Protein AF-A0A267FRF8-F1 (afdb_monomer_lite)

Secondary structure (DSSP, 8-state):
------EEEEEESSPPPHHHHHHHHHTBTTBEEEEEETT-HHHHHHHHHS-------SSHHHHHHHHHHHS--TTEEEP-SHHHHHHHHHHHHHSSS--EEEEEEESSSPPPHHHHHHHHHTTTTEEEEEEEGGGHHHHHHHTT-TT--TTS-EEEEEEE-TTSPEEEEEES-TTSGGGHHHHHHHHHHHHHHHGGG-SS---TT-HHHHT-HHHHHHHHHHH------S--TTPPPGGGG-

Structure (mmCIF, N/CA/C/O backbone):
data_AF-A0A267FRF8-F1
#
_entry.id   AF-A0A267FRF8-F1
#
loop_
_atom_site.group_PDB
_atom_site.id
_atom_site.type_symbol
_atom_site.label_atom_id
_atom_site.label_alt_id
_atom_site.label_comp_id
_atom_site.label_asym_id
_atom_site.label_entity_id
_atom_site.label_seq_id
_atom_site.pdbx_PDB_ins_code
_atom_site.Cartn_x
_atom_site.Cartn_y
_atom_site.Cartn_z
_atom_site.occupancy
_atom_site.B_iso_or_equiv
_atom_site.auth_seq_id
_atom_site.auth_comp_id
_atom_site.auth_asym_id
_atom_site.auth_atom_id
_atom_site.pdbx_PDB_model_num
ATOM 1 N N . MET A 1 1 ? -8.663 -10.636 -7.570 1.00 40.41 1 MET A N 1
ATOM 2 C CA . MET A 1 1 ? -8.428 -9.196 -7.797 1.00 40.41 1 MET A CA 1
ATOM 3 C C . MET A 1 1 ? -7.344 -9.118 -8.857 1.00 40.41 1 MET A C 1
ATOM 5 O O . MET A 1 1 ? -6.341 -9.799 -8.685 1.00 40.41 1 MET A O 1
ATOM 9 N N . GLN A 1 2 ? -7.591 -8.475 -10.001 1.00 46.34 2 GLN A N 1
ATOM 10 C CA . GLN A 1 2 ? -6.521 -8.256 -10.981 1.00 46.34 2 GLN A CA 1
ATOM 11 C C . GLN A 1 2 ? -5.495 -7.326 -10.333 1.00 46.34 2 GLN A C 1
ATOM 13 O O . GLN A 1 2 ? -5.884 -6.339 -9.715 1.00 46.34 2 GLN A O 1
ATOM 18 N N . ASP A 1 3 ? -4.215 -7.686 -10.400 1.00 56.66 3 ASP A N 1
ATOM 19 C CA . ASP A 1 3 ? -3.155 -6.831 -9.879 1.00 56.66 3 ASP A CA 1
ATOM 20 C C . ASP A 1 3 ? -2.989 -5.638 -10.829 1.00 56.66 3 ASP A C 1
ATOM 22 O O . ASP A 1 3 ? -2.366 -5.752 -11.885 1.00 56.66 3 ASP A O 1
ATOM 26 N N . GLU A 1 4 ? -3.613 -4.510 -10.485 1.00 65.00 4 GLU A N 1
ATOM 27 C CA . GLU A 1 4 ? -3.530 -3.227 -11.201 1.00 65.00 4 GLU A CA 1
ATOM 28 C C . GLU A 1 4 ? -2.191 -2.512 -10.941 1.00 65.00 4 GLU A C 1
ATOM 30 O O . GLU A 1 4 ? -2.123 -1.290 -10.800 1.00 65.00 4 GLU A O 1
ATOM 35 N N . GLN A 1 5 ? -1.102 -3.270 -10.827 1.00 71.69 5 GLN A N 1
ATOM 36 C CA . GLN A 1 5 ? 0.234 -2.708 -10.733 1.00 71.69 5 GLN A CA 1
ATOM 37 C C . GLN A 1 5 ? 0.691 -2.154 -12.079 1.00 71.69 5 GLN A C 1
ATOM 39 O O . GLN A 1 5 ? 0.486 -2.767 -13.129 1.00 71.69 5 GLN A O 1
ATOM 44 N N . ALA A 1 6 ? 1.371 -1.010 -12.032 1.00 84.38 6 ALA A N 1
ATOM 45 C CA . ALA A 1 6 ? 2.008 -0.442 -13.206 1.00 84.38 6 ALA A CA 1
ATOM 46 C C . ALA A 1 6 ? 3.145 -1.352 -13.696 1.00 84.38 6 ALA A C 1
ATOM 48 O O . ALA A 1 6 ? 3.903 -1.911 -12.896 1.00 84.38 6 ALA A O 1
ATOM 49 N N . TRP A 1 7 ? 3.258 -1.479 -15.018 1.00 87.19 7 TRP A N 1
ATOM 50 C CA . TRP A 1 7 ? 4.295 -2.257 -15.687 1.00 87.19 7 TRP A CA 1
ATOM 51 C C . TRP A 1 7 ? 5.209 -1.347 -16.500 1.00 87.19 7 TRP A C 1
ATOM 53 O O . TRP A 1 7 ? 4.737 -0.453 -17.199 1.00 87.19 7 TRP A O 1
ATOM 63 N N . VAL A 1 8 ? 6.504 -1.641 -16.471 1.00 89.56 8 VAL A N 1
ATOM 64 C CA . VAL A 1 8 ? 7.495 -1.114 -17.409 1.00 89.56 8 VAL A CA 1
ATOM 65 C C . VAL A 1 8 ? 8.083 -2.288 -18.178 1.00 89.56 8 VAL A C 1
ATOM 67 O O . VAL A 1 8 ? 8.583 -3.245 -17.586 1.00 89.56 8 VAL A O 1
ATOM 70 N N . LEU A 1 9 ? 8.011 -2.222 -19.505 1.00 88.06 9 LEU A N 1
ATOM 71 C CA . LEU A 1 9 ? 8.597 -3.215 -20.396 1.00 88.06 9 LEU A CA 1
ATOM 72 C C . LEU A 1 9 ? 9.855 -2.625 -21.039 1.00 88.06 9 LEU A C 1
ATOM 74 O O . LEU A 1 9 ? 9.776 -1.612 -21.728 1.00 88.06 9 LEU A O 1
ATOM 78 N N . TYR A 1 10 ? 11.005 -3.256 -20.816 1.00 87.75 10 TYR A N 1
ATOM 79 C CA . TYR A 1 10 ? 12.268 -2.872 -21.437 1.00 87.75 10 TYR A CA 1
ATOM 80 C C . TYR A 1 10 ? 12.550 -3.763 -22.648 1.00 87.75 10 TYR A C 1
ATOM 82 O O . TYR A 1 10 ? 12.782 -4.964 -22.503 1.00 87.75 10 TYR A O 1
ATOM 90 N N . VAL A 1 11 ? 12.514 -3.175 -23.842 1.00 87.56 11 VAL A N 1
ATOM 91 C CA . VAL A 1 11 ? 12.829 -3.874 -25.091 1.00 87.56 11 VAL A CA 1
ATOM 92 C C . VAL A 1 11 ? 14.321 -3.705 -25.386 1.00 87.56 11 VAL A C 1
ATOM 94 O O . VAL A 1 11 ? 14.797 -2.574 -25.456 1.00 87.56 11 VAL A O 1
ATOM 97 N N . HIS A 1 12 ? 15.057 -4.808 -25.537 1.00 86.56 12 HIS A N 1
ATOM 98 C CA . HIS A 1 12 ? 16.518 -4.809 -25.662 1.00 86.56 12 HIS A CA 1
ATOM 99 C C . HIS A 1 12 ? 17.017 -5.614 -26.861 1.00 86.56 12 HIS A C 1
ATOM 101 O O . HIS A 1 12 ? 16.375 -6.560 -27.306 1.00 86.56 12 HIS A O 1
ATOM 107 N N . ASP A 1 13 ? 18.216 -5.292 -27.335 1.00 85.06 13 ASP A N 1
ATOM 108 C CA . ASP A 1 13 ? 18.907 -5.974 -28.438 1.00 85.06 13 ASP A CA 1
ATOM 109 C C . ASP A 1 13 ? 19.918 -7.043 -27.986 1.00 85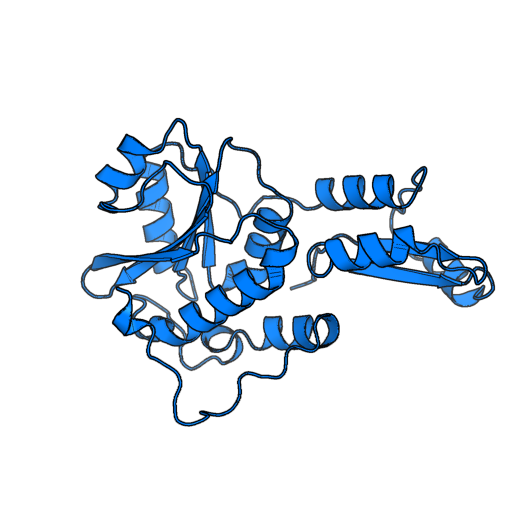.06 13 ASP A C 1
ATOM 111 O O . ASP A 1 13 ? 20.674 -7.584 -28.791 1.00 85.06 13 ASP A O 1
ATOM 115 N N . GLY A 1 14 ? 19.919 -7.354 -26.688 1.00 78.88 14 GLY A N 1
ATOM 116 C CA . GLY A 1 14 ? 20.799 -8.343 -26.059 1.00 78.88 14 GLY A CA 1
ATOM 117 C C . GLY A 1 14 ? 21.784 -7.719 -25.072 1.00 78.88 14 GLY A C 1
ATOM 118 O O . GLY A 1 14 ? 22.418 -8.439 -24.301 1.00 78.88 14 GLY A O 1
ATOM 119 N N . PHE A 1 15 ? 21.876 -6.386 -25.036 1.00 80.19 15 PHE A N 1
ATOM 120 C CA . PHE A 1 15 ? 22.589 -5.658 -23.994 1.00 80.19 15 PHE A CA 1
ATOM 121 C C . PHE A 1 15 ? 21.619 -5.124 -22.933 1.00 80.19 15 PHE A C 1
ATOM 123 O O . PHE A 1 15 ? 20.624 -4.475 -23.250 1.00 80.19 15 PHE A O 1
ATOM 130 N N . LEU A 1 16 ? 21.916 -5.385 -21.656 1.00 79.25 16 LEU A N 1
ATOM 131 C CA . LEU A 1 16 ? 21.178 -4.803 -20.537 1.00 79.25 16 LEU A CA 1
ATOM 132 C C . LEU A 1 16 ? 21.979 -3.649 -19.944 1.00 79.25 16 LEU A C 1
ATOM 134 O O . LEU A 1 16 ? 23.053 -3.861 -19.377 1.00 79.25 16 LEU A O 1
ATOM 138 N N . ASP A 1 17 ? 21.420 -2.445 -20.026 1.00 82.69 17 ASP A N 1
ATOM 139 C CA . ASP A 1 17 ? 22.000 -1.263 -19.400 1.00 82.69 17 ASP A CA 1
ATOM 140 C C . ASP A 1 17 ? 22.113 -1.456 -17.866 1.00 82.69 17 ASP A C 1
ATOM 142 O O . ASP A 1 17 ? 21.115 -1.759 -17.194 1.00 82.69 17 ASP A O 1
ATOM 146 N N . PRO A 1 18 ? 23.309 -1.287 -17.267 1.00 84.69 18 PRO A N 1
ATOM 147 C CA . PRO A 1 18 ? 23.486 -1.344 -15.819 1.00 84.69 18 PRO A CA 1
ATOM 148 C C . PRO A 1 18 ? 22.568 -0.395 -15.033 1.00 84.69 18 PRO A C 1
ATOM 150 O O . PRO A 1 18 ? 22.157 -0.736 -13.919 1.00 84.69 18 PRO A O 1
ATOM 153 N N . GLU A 1 19 ? 22.215 0.771 -15.585 1.00 84.94 19 GLU A N 1
ATOM 154 C CA . GLU A 1 19 ? 21.282 1.701 -14.946 1.00 84.94 19 GLU A CA 1
ATOM 155 C C . GLU A 1 19 ? 19.871 1.108 -14.868 1.00 84.94 19 GLU A C 1
ATOM 157 O O . GLU A 1 19 ? 19.231 1.221 -13.821 1.00 84.94 19 GLU A O 1
ATOM 162 N N . VAL A 1 20 ? 19.418 0.403 -15.911 1.00 85.88 20 VAL A N 1
ATOM 163 C CA . VAL A 1 20 ? 18.125 -0.307 -15.918 1.00 85.88 20 VAL A CA 1
ATOM 164 C C . VAL A 1 20 ? 18.095 -1.344 -14.804 1.00 85.88 20 VAL A C 1
ATOM 166 O O . VAL A 1 20 ? 17.148 -1.381 -14.020 1.00 85.88 20 VAL A O 1
ATOM 169 N N . LYS A 1 21 ? 19.163 -2.137 -14.661 1.00 84.00 21 LYS A N 1
ATOM 170 C CA . LYS A 1 21 ? 19.263 -3.138 -13.590 1.00 84.00 21 LYS A CA 1
ATOM 171 C C . LYS A 1 21 ? 19.234 -2.500 -12.196 1.00 84.00 21 LYS A C 1
ATOM 173 O O . LYS A 1 21 ? 18.546 -3.008 -11.312 1.00 84.00 21 LYS A O 1
ATOM 178 N N . ARG A 1 22 ? 19.962 -1.395 -11.990 1.00 86.12 22 ARG A N 1
ATOM 179 C CA . ARG A 1 22 ? 19.985 -0.665 -10.710 1.00 86.12 22 ARG A CA 1
ATOM 180 C C . ARG A 1 22 ? 18.604 -0.103 -10.369 1.00 86.12 22 ARG A C 1
ATOM 182 O O . ARG A 1 22 ? 18.102 -0.347 -9.275 1.00 86.12 22 ARG A O 1
ATOM 189 N N . LEU A 1 23 ? 17.983 0.610 -11.308 1.00 86.56 23 LEU A N 1
ATOM 190 C CA . LEU A 1 23 ? 16.672 1.230 -11.120 1.00 86.56 23 LEU A CA 1
ATOM 191 C C . LEU A 1 23 ? 15.565 0.185 -10.927 1.00 86.56 23 LEU A C 1
ATOM 193 O O . LEU A 1 23 ? 14.723 0.356 -10.051 1.00 86.56 23 LEU A O 1
ATOM 197 N N . ALA A 1 24 ? 15.594 -0.927 -11.666 1.00 84.94 24 ALA A N 1
ATOM 198 C CA . ALA A 1 24 ? 14.667 -2.038 -11.450 1.00 84.94 24 ALA A CA 1
ATOM 199 C C . ALA A 1 24 ? 14.797 -2.627 -10.033 1.00 84.94 24 ALA A C 1
ATOM 201 O O . ALA A 1 24 ? 13.795 -2.996 -9.424 1.00 84.94 24 ALA A O 1
ATOM 202 N N . GLY A 1 25 ? 16.016 -2.670 -9.482 1.00 81.94 25 GLY A N 1
ATOM 203 C CA . GLY A 1 25 ? 16.255 -3.045 -8.088 1.00 81.94 25 GLY A CA 1
ATOM 204 C C . GLY A 1 25 ? 15.655 -2.054 -7.086 1.00 81.94 25 GLY A C 1
ATOM 205 O O . GLY A 1 25 ? 14.998 -2.471 -6.138 1.00 81.94 25 GLY A O 1
ATOM 206 N N . GLU A 1 26 ? 15.830 -0.751 -7.311 1.00 83.06 26 GLU A N 1
ATOM 207 C CA . GLU A 1 26 ? 15.306 0.315 -6.437 1.00 83.06 26 GLU A CA 1
ATOM 208 C C . GLU A 1 26 ? 13.776 0.409 -6.426 1.00 83.06 26 GLU A C 1
ATOM 210 O O . GLU A 1 26 ? 13.195 0.871 -5.448 1.00 83.06 26 GLU A O 1
ATOM 215 N N . TRP A 1 27 ? 13.130 -0.013 -7.510 1.00 85.94 27 TRP A N 1
ATOM 216 C CA . TRP A 1 27 ? 11.681 0.074 -7.711 1.00 85.94 27 TRP A CA 1
ATOM 217 C C . TRP A 1 27 ? 10.971 -1.277 -7.565 1.00 85.94 27 TRP A C 1
ATOM 219 O O . TRP A 1 27 ? 9.776 -1.398 -7.857 1.00 85.94 27 TRP A O 1
ATOM 229 N N . ARG A 1 28 ? 11.700 -2.302 -7.116 1.00 80.19 28 ARG A N 1
ATOM 230 C CA . ARG A 1 28 ? 11.193 -3.664 -6.939 1.00 80.19 28 ARG A CA 1
ATOM 231 C C . ARG A 1 28 ? 9.983 -3.671 -5.997 1.00 80.19 28 ARG A C 1
ATOM 233 O O . ARG A 1 28 ? 10.005 -3.046 -4.943 1.00 80.19 28 ARG A O 1
ATOM 240 N N . GLY A 1 29 ? 8.912 -4.353 -6.405 1.00 80.38 29 GLY A N 1
ATOM 241 C CA . GLY A 1 29 ? 7.616 -4.416 -5.702 1.00 80.38 29 GLY A CA 1
ATOM 242 C C . GLY A 1 29 ? 6.730 -3.181 -5.841 1.00 80.38 29 GLY A C 1
ATOM 243 O O . GLY A 1 29 ? 5.521 -3.289 -5.647 1.00 80.38 29 GLY A O 1
ATOM 244 N N . LEU A 1 30 ? 7.287 -2.032 -6.237 1.00 86.56 30 LEU A N 1
ATOM 245 C CA . LEU A 1 30 ? 6.523 -0.814 -6.512 1.00 86.56 30 LEU A CA 1
ATOM 246 C C . LEU A 1 30 ? 6.016 -0.784 -7.958 1.00 86.56 30 LEU A C 1
ATOM 248 O O . LEU A 1 30 ? 4.859 -0.448 -8.205 1.00 86.56 30 LEU A O 1
ATOM 252 N N . VAL A 1 31 ? 6.875 -1.174 -8.900 1.00 88.00 31 VAL A N 1
ATOM 253 C CA . VAL A 1 31 ? 6.572 -1.300 -10.332 1.00 88.00 31 VAL A CA 1
ATOM 254 C C . VAL A 1 31 ? 6.957 -2.701 -10.792 1.00 88.00 31 VAL A C 1
ATOM 256 O O . VAL A 1 31 ? 7.953 -3.269 -10.339 1.00 88.00 31 VAL A O 1
ATOM 259 N N . ARG A 1 32 ? 6.155 -3.278 -11.688 1.00 86.25 32 ARG A N 1
ATOM 260 C CA . ARG A 1 32 ? 6.467 -4.558 -12.323 1.00 86.25 32 ARG A CA 1
ATOM 261 C C . ARG A 1 32 ? 7.330 -4.332 -13.555 1.00 86.25 32 ARG A C 1
ATOM 263 O O . ARG A 1 32 ? 7.077 -3.425 -14.343 1.00 86.25 32 ARG A O 1
ATOM 270 N N . PHE A 1 33 ? 8.325 -5.190 -13.736 1.00 86.69 33 PHE A N 1
ATOM 271 C CA . PHE A 1 33 ? 9.253 -5.106 -14.855 1.00 86.69 33 PHE A CA 1
ATOM 272 C C . PHE A 1 33 ? 9.105 -6.317 -15.762 1.00 86.69 33 PHE A C 1
ATOM 274 O O . PHE A 1 33 ? 9.059 -7.454 -15.296 1.00 86.69 33 PHE A O 1
ATOM 281 N N . GLY A 1 34 ? 9.052 -6.061 -17.061 1.00 86.25 34 GLY A N 1
ATOM 282 C CA . GLY A 1 34 ? 9.254 -7.063 -18.094 1.00 86.25 34 GLY A CA 1
ATOM 283 C C . GLY A 1 34 ? 10.479 -6.703 -18.922 1.00 86.25 34 GLY A C 1
ATOM 284 O O . GLY A 1 34 ? 10.810 -5.527 -19.076 1.00 86.25 34 GLY A O 1
ATOM 285 N N . MET A 1 35 ? 11.118 -7.711 -19.498 1.00 86.88 35 MET A N 1
ATOM 286 C CA . MET A 1 35 ? 12.134 -7.527 -20.526 1.00 86.88 35 MET A CA 1
ATOM 287 C C . MET A 1 35 ? 11.721 -8.297 -21.769 1.00 86.88 35 MET A C 1
ATOM 289 O O . MET A 1 35 ? 11.134 -9.375 -21.657 1.00 86.88 35 MET A O 1
ATOM 293 N N . LEU A 1 36 ? 12.007 -7.731 -22.934 1.00 87.56 36 LEU A N 1
ATOM 294 C CA . LEU A 1 36 ? 11.711 -8.358 -24.208 1.00 87.56 36 LEU A CA 1
ATOM 295 C C . LEU A 1 36 ? 12.884 -8.193 -25.167 1.00 87.56 36 LEU A C 1
ATOM 297 O O . LEU A 1 36 ? 13.322 -7.078 -25.435 1.00 87.56 36 LEU A O 1
ATOM 301 N N . ASP A 1 37 ? 13.357 -9.310 -25.705 1.00 86.00 37 ASP A N 1
ATOM 302 C CA . ASP A 1 37 ? 14.389 -9.311 -26.732 1.00 86.00 37 ASP A CA 1
ATOM 303 C C . ASP A 1 37 ? 13.782 -8.921 -28.088 1.00 86.00 37 ASP A C 1
ATOM 305 O O . ASP A 1 37 ? 12.753 -9.465 -28.498 1.00 86.00 37 ASP A O 1
ATOM 309 N N . VAL A 1 38 ? 14.419 -8.002 -28.817 1.00 86.19 38 VAL A N 1
ATOM 310 C CA . VAL A 1 38 ? 14.003 -7.621 -30.180 1.00 86.19 38 VAL A CA 1
ATOM 311 C C . VAL A 1 38 ? 14.048 -8.790 -31.172 1.00 86.19 38 VAL A C 1
ATOM 313 O O . VAL A 1 38 ? 13.368 -8.768 -32.201 1.00 86.19 38 VAL A O 1
ATOM 316 N N . GLY A 1 39 ? 14.851 -9.813 -30.884 1.00 86.50 39 GLY A N 1
ATOM 317 C CA . GLY A 1 39 ? 14.917 -11.070 -31.613 1.00 86.50 39 GLY A CA 1
ATOM 318 C C . GLY A 1 39 ? 13.683 -11.954 -31.414 1.00 86.50 39 GLY A C 1
ATOM 319 O O . GLY A 1 39 ? 13.379 -12.763 -32.296 1.00 86.50 39 GLY A O 1
ATOM 320 N N . ASP A 1 40 ? 12.926 -11.772 -30.327 1.00 87.12 40 ASP A N 1
ATOM 321 C CA . ASP A 1 40 ? 11.678 -12.492 -30.064 1.00 87.12 40 ASP A CA 1
ATOM 322 C C . ASP A 1 40 ? 10.500 -11.839 -30.804 1.00 87.12 40 ASP A C 1
ATOM 324 O O . ASP A 1 40 ? 9.661 -11.102 -30.271 1.00 87.12 40 ASP A O 1
ATOM 328 N N . LYS A 1 41 ? 10.444 -12.132 -32.105 1.00 84.62 41 LYS A N 1
ATOM 329 C CA . LYS A 1 41 ? 9.402 -11.632 -33.009 1.00 84.62 41 LYS A CA 1
ATOM 330 C C . LYS A 1 41 ? 8.000 -12.090 -32.611 1.00 84.62 41 LYS A C 1
ATOM 332 O O . LYS A 1 41 ? 7.033 -11.395 -32.927 1.00 84.62 41 LYS A O 1
ATOM 337 N N . GLU A 1 42 ? 7.870 -13.243 -31.955 1.00 84.94 42 GLU A N 1
ATOM 338 C CA . GLU A 1 42 ? 6.573 -13.756 -31.521 1.00 84.94 42 GLU A CA 1
ATOM 339 C C . GLU A 1 42 ? 6.025 -12.894 -30.384 1.00 84.94 42 GLU A C 1
ATOM 341 O O . GLU A 1 42 ? 4.932 -12.333 -30.522 1.00 84.94 42 GLU A O 1
ATOM 346 N N . ALA A 1 43 ? 6.804 -12.689 -29.323 1.00 81.12 43 ALA A N 1
ATOM 347 C CA . ALA A 1 43 ? 6.393 -11.870 -28.189 1.00 81.12 43 ALA A CA 1
ATOM 348 C C . ALA A 1 43 ? 6.182 -10.392 -28.573 1.00 81.12 43 ALA A C 1
ATOM 350 O O . ALA A 1 43 ? 5.176 -9.799 -28.172 1.00 81.12 43 ALA A O 1
ATOM 351 N N . LEU A 1 44 ? 7.022 -9.818 -29.446 1.00 79.81 44 LEU A N 1
ATOM 352 C CA . LEU A 1 44 ? 6.794 -8.476 -30.011 1.00 79.81 44 LEU A CA 1
ATOM 353 C C . LEU A 1 44 ? 5.463 -8.380 -30.774 1.00 79.81 44 LEU A C 1
ATOM 355 O O . LEU A 1 44 ? 4.720 -7.402 -30.644 1.00 79.81 44 LEU A O 1
ATOM 359 N N . SER A 1 45 ? 5.118 -9.410 -31.551 1.00 79.56 45 SER A N 1
ATOM 360 C CA . SER A 1 45 ? 3.843 -9.445 -32.274 1.00 79.56 45 SER A CA 1
ATOM 361 C C . SER A 1 45 ? 2.634 -9.555 -31.336 1.00 79.56 45 SER A C 1
ATOM 363 O O . SER A 1 45 ? 1.549 -9.079 -31.667 1.00 79.56 45 SER A O 1
ATOM 365 N N . MET A 1 46 ? 2.797 -10.136 -30.143 1.00 78.31 46 MET A N 1
ATOM 366 C CA . MET A 1 46 ? 1.724 -10.204 -29.149 1.00 78.31 46 MET A CA 1
ATOM 367 C C . MET A 1 46 ? 1.428 -8.846 -28.505 1.00 78.31 46 MET A C 1
ATOM 369 O O . MET A 1 46 ? 0.259 -8.573 -28.218 1.00 78.31 46 MET A O 1
ATOM 373 N N . LEU A 1 47 ? 2.441 -7.990 -28.320 1.00 72.81 47 LEU A N 1
ATOM 374 C CA . LEU A 1 47 ? 2.254 -6.630 -27.793 1.00 72.81 47 LEU A CA 1
ATOM 375 C C . LEU A 1 47 ? 1.372 -5.791 -28.717 1.00 72.81 47 LEU A C 1
ATOM 377 O O . LEU A 1 47 ? 0.455 -5.125 -28.263 1.00 72.81 47 LEU A O 1
ATOM 381 N N . THR A 1 48 ? 1.590 -5.883 -30.028 1.00 67.56 48 THR A N 1
ATOM 382 C CA . THR A 1 48 ? 0.813 -5.116 -31.018 1.00 67.56 48 THR A CA 1
ATOM 383 C C . THR A 1 48 ? -0.616 -5.636 -31.215 1.00 67.56 48 THR A C 1
ATOM 385 O O . THR A 1 48 ? -1.491 -4.889 -31.650 1.00 67.56 48 THR A O 1
ATOM 388 N N . ARG A 1 49 ? -0.879 -6.913 -30.895 1.00 60.56 49 ARG A N 1
ATOM 389 C CA . ARG A 1 49 ? -2.199 -7.555 -31.054 1.00 60.56 49 ARG A CA 1
ATOM 390 C C . ARG A 1 49 ? -3.137 -7.336 -29.874 1.00 60.56 49 ARG A C 1
ATOM 392 O O . ARG A 1 49 ? -4.350 -7.261 -30.068 1.00 60.56 49 ARG A O 1
ATOM 399 N N . LYS A 1 50 ? -2.611 -7.269 -28.650 1.00 56.78 50 LYS A N 1
ATOM 400 C CA . LYS A 1 50 ? -3.411 -6.877 -27.488 1.00 56.78 50 LYS A CA 1
ATOM 401 C C . LYS A 1 50 ? -3.588 -5.363 -27.581 1.00 56.78 50 LYS A C 1
ATOM 403 O O . LYS A 1 50 ? -2.598 -4.654 -27.623 1.00 56.78 50 LYS A O 1
ATOM 408 N N . GLN A 1 51 ? -4.820 -4.854 -27.599 1.00 51.59 51 GLN A N 1
ATOM 409 C CA . GLN A 1 51 ? -5.140 -3.410 -27.577 1.00 51.59 51 GLN A CA 1
ATOM 410 C C . GLN A 1 51 ? -4.709 -2.706 -26.264 1.00 51.59 51 GLN A C 1
ATOM 412 O O . GLN A 1 51 ? -5.400 -1.824 -25.755 1.00 51.59 51 GLN A O 1
ATOM 417 N N . GLN A 1 52 ? -3.597 -3.117 -25.659 1.00 60.12 52 GLN A N 1
ATOM 418 C CA . GLN A 1 52 ? -2.976 -2.423 -24.551 1.00 60.12 52 GLN A CA 1
ATOM 419 C C . GLN A 1 52 ? -2.354 -1.141 -25.104 1.00 60.12 52 GLN A C 1
ATOM 421 O O . GLN A 1 52 ? -1.589 -1.165 -26.065 1.00 60.12 52 GLN A O 1
ATOM 426 N N . LYS A 1 53 ? -2.731 -0.002 -24.522 1.00 65.25 53 LYS A N 1
ATOM 427 C CA . LYS A 1 53 ? -2.097 1.279 -24.830 1.00 65.25 53 LYS A CA 1
ATOM 428 C C . LYS A 1 53 ? -0.698 1.257 -24.224 1.00 65.25 53 LYS A C 1
ATOM 430 O O . LYS A 1 53 ? -0.550 1.489 -23.028 1.00 65.25 53 LYS A O 1
ATOM 435 N N . PHE A 1 54 ? 0.301 0.939 -25.037 1.00 75.31 54 PHE A N 1
ATOM 436 C CA . PHE A 1 54 ? 1.693 1.167 -24.675 1.00 75.31 54 PHE A CA 1
ATOM 437 C C . PHE A 1 54 ? 1.985 2.659 -24.811 1.00 75.31 54 PHE A C 1
ATOM 439 O O . PHE A 1 54 ? 1.558 3.299 -25.773 1.00 75.31 54 PHE A O 1
ATOM 446 N N . LEU A 1 55 ? 2.656 3.210 -23.806 1.00 81.75 55 LEU A N 1
ATOM 447 C CA . LEU A 1 55 ? 3.214 4.548 -23.866 1.00 81.75 55 LEU A CA 1
ATOM 448 C C . LEU A 1 55 ? 4.703 4.391 -24.151 1.00 81.75 55 LEU A C 1
ATOM 450 O O . LEU A 1 55 ? 5.437 3.900 -23.295 1.00 81.75 55 LEU A O 1
ATOM 454 N N . ASP A 1 56 ? 5.124 4.798 -25.343 1.00 83.31 56 ASP A N 1
ATOM 455 C CA . ASP A 1 56 ? 6.544 4.918 -25.650 1.00 83.31 56 ASP A CA 1
ATOM 456 C C . ASP A 1 56 ? 7.113 6.122 -24.892 1.00 83.31 56 ASP A C 1
ATOM 458 O O . ASP A 1 56 ? 6.493 7.186 -24.827 1.00 83.31 56 ASP A O 1
ATOM 462 N N . THR A 1 57 ? 8.284 5.943 -24.288 1.00 85.88 57 THR A N 1
ATOM 463 C CA . THR A 1 57 ? 8.931 6.958 -23.446 1.00 85.88 57 THR A CA 1
ATOM 464 C C . THR A 1 57 ? 10.386 7.141 -23.846 1.00 85.88 57 THR A C 1
ATOM 466 O O . THR A 1 57 ? 11.036 6.168 -24.224 1.00 85.88 57 THR A O 1
ATOM 469 N N . ASP A 1 58 ? 10.931 8.340 -23.635 1.00 85.50 58 ASP A N 1
ATOM 470 C CA . ASP A 1 58 ? 12.305 8.721 -24.009 1.00 85.50 58 ASP A CA 1
ATOM 471 C C . ASP A 1 58 ? 13.416 8.067 -23.152 1.00 85.50 58 ASP A C 1
ATOM 473 O O . ASP A 1 58 ? 14.571 8.493 -23.171 1.00 85.50 58 ASP A O 1
ATOM 477 N N . GLY A 1 59 ? 13.090 7.036 -22.369 1.00 86.25 59 GLY A N 1
ATOM 478 C CA . GLY A 1 59 ? 14.051 6.265 -21.584 1.00 86.25 59 GLY A CA 1
ATOM 479 C C . GLY A 1 59 ? 13.434 5.578 -20.367 1.00 86.25 59 GLY A C 1
ATOM 480 O O . GLY A 1 59 ? 12.298 5.843 -19.975 1.00 86.25 59 GLY A O 1
ATOM 481 N N . PHE A 1 60 ? 14.215 4.709 -19.720 1.00 87.69 60 PHE A N 1
ATOM 482 C CA . PHE A 1 60 ? 13.731 3.875 -18.613 1.00 87.69 60 PHE A CA 1
ATOM 483 C C . PHE A 1 60 ? 13.254 4.689 -17.402 1.00 87.69 60 PHE A C 1
ATOM 485 O O . PHE A 1 60 ? 12.251 4.353 -16.781 1.00 87.69 60 PHE A O 1
ATOM 492 N N . ARG A 1 61 ? 13.926 5.802 -17.083 1.00 89.69 61 ARG A N 1
ATOM 493 C CA . ARG A 1 61 ? 13.511 6.692 -15.988 1.00 89.69 61 ARG A CA 1
ATOM 494 C C . ARG A 1 61 ? 12.165 7.365 -16.262 1.00 89.69 61 ARG A C 1
ATOM 496 O O . ARG A 1 61 ? 11.318 7.386 -15.377 1.00 89.69 61 ARG A O 1
ATOM 503 N N . ALA A 1 62 ? 11.949 7.846 -17.485 1.00 90.69 62 ALA A N 1
ATOM 504 C CA . ALA A 1 62 ? 10.666 8.419 -17.882 1.00 90.69 62 ALA A CA 1
ATOM 505 C C . ALA A 1 62 ? 9.550 7.361 -17.817 1.00 90.69 62 ALA A C 1
ATOM 507 O O . ALA A 1 62 ? 8.470 7.637 -17.295 1.00 90.69 62 ALA A O 1
ATOM 508 N N . ALA A 1 63 ? 9.829 6.125 -18.250 1.00 91.00 63 ALA A N 1
ATOM 509 C CA . ALA A 1 63 ? 8.901 5.003 -18.098 1.00 91.00 63 ALA A CA 1
ATOM 510 C C . ALA A 1 63 ? 8.511 4.760 -16.631 1.00 91.00 63 ALA A C 1
ATOM 512 O O . ALA A 1 63 ? 7.330 4.584 -16.335 1.00 91.00 63 ALA A O 1
ATOM 513 N N . LEU A 1 64 ? 9.477 4.796 -15.706 1.00 90.44 64 LEU A N 1
ATOM 514 C CA . LEU A 1 64 ? 9.229 4.655 -14.266 1.00 90.44 64 LEU A CA 1
ATOM 515 C C . LEU A 1 64 ? 8.356 5.782 -13.707 1.00 90.44 64 LEU A C 1
ATOM 517 O O . LEU A 1 64 ? 7.432 5.513 -12.944 1.00 90.44 64 LEU A O 1
ATOM 521 N N . GLU A 1 65 ? 8.620 7.032 -14.084 1.00 90.44 65 GLU A N 1
ATOM 522 C CA . GLU A 1 65 ? 7.839 8.189 -13.632 1.00 90.44 65 GLU A CA 1
ATOM 523 C C . GLU A 1 65 ? 6.392 8.127 -14.141 1.00 90.44 65 GLU A C 1
ATOM 525 O O . GLU A 1 65 ? 5.452 8.321 -13.366 1.00 90.44 65 GLU A O 1
ATOM 530 N N . HIS A 1 66 ? 6.195 7.767 -15.413 1.00 90.75 66 HIS A N 1
ATOM 531 C CA . HIS A 1 66 ? 4.864 7.541 -15.977 1.00 90.75 66 HIS A CA 1
ATOM 532 C C . HIS A 1 66 ? 4.145 6.368 -15.306 1.00 90.75 66 HIS A C 1
ATOM 534 O O . HIS A 1 66 ? 2.967 6.488 -14.961 1.00 90.75 66 HIS A O 1
ATOM 540 N N . ALA A 1 67 ? 4.848 5.259 -15.066 1.00 89.69 67 ALA A N 1
ATOM 541 C CA . ALA A 1 67 ? 4.312 4.119 -14.335 1.00 89.69 67 ALA A CA 1
ATOM 542 C C . ALA A 1 67 ? 3.872 4.534 -12.922 1.00 89.69 67 ALA A C 1
ATOM 544 O O . ALA A 1 67 ? 2.735 4.265 -12.536 1.00 89.69 67 ALA A O 1
ATOM 545 N N . ALA A 1 68 ? 4.711 5.266 -12.184 1.00 89.00 68 ALA A N 1
ATOM 546 C CA . ALA A 1 68 ? 4.396 5.772 -10.849 1.00 89.00 68 ALA A CA 1
ATOM 547 C C . ALA A 1 68 ? 3.148 6.665 -10.835 1.00 89.00 68 ALA A C 1
ATOM 549 O O . ALA A 1 68 ? 2.288 6.536 -9.960 1.00 89.00 68 ALA A O 1
ATOM 550 N N . ALA A 1 69 ? 3.052 7.572 -11.810 1.00 89.12 69 ALA A N 1
ATOM 551 C CA . ALA A 1 69 ? 1.933 8.494 -11.953 1.00 89.12 69 ALA A CA 1
ATOM 552 C C . ALA A 1 69 ? 0.629 7.773 -12.324 1.00 89.12 69 ALA A C 1
ATOM 554 O O . ALA A 1 69 ? -0.444 8.220 -11.925 1.00 89.12 69 ALA A O 1
ATOM 555 N N . SER A 1 70 ? 0.722 6.653 -13.047 1.00 88.75 70 SER A N 1
ATOM 556 C CA . SER A 1 70 ? -0.436 5.858 -13.469 1.00 88.75 70 SER A CA 1
ATOM 557 C C . SER A 1 70 ? -1.095 5.069 -12.338 1.00 88.75 70 SER A C 1
ATOM 559 O O . SER A 1 70 ? -2.256 4.689 -12.475 1.00 88.75 70 SER A O 1
ATOM 561 N N . VAL A 1 71 ? -0.387 4.831 -11.225 1.00 89.19 71 VAL A N 1
ATOM 562 C CA . VAL A 1 71 ? -0.960 4.129 -10.070 1.00 89.19 71 VAL A CA 1
ATOM 563 C C . VAL A 1 71 ? -1.970 5.057 -9.383 1.00 89.19 71 VAL A C 1
ATOM 565 O O . VAL A 1 71 ? -1.573 6.132 -8.908 1.00 89.19 71 VAL A O 1
ATOM 568 N N . PRO A 1 72 ? -3.257 4.673 -9.291 1.00 89.44 72 PRO A N 1
ATOM 569 C CA . PRO A 1 72 ? -4.252 5.522 -8.654 1.00 89.44 72 PRO A CA 1
ATOM 570 C C . PRO A 1 72 ? -4.194 5.413 -7.124 1.00 89.44 72 PRO A C 1
ATOM 572 O O . PRO A 1 72 ? -3.698 4.430 -6.567 1.00 89.44 72 PRO A O 1
ATOM 575 N N . ASP A 1 73 ? -4.720 6.408 -6.424 1.00 90.00 73 ASP A N 1
ATOM 576 C CA . ASP A 1 73 ? -4.639 6.578 -4.967 1.00 90.00 73 ASP A CA 1
ATOM 577 C C . ASP A 1 73 ? -5.978 6.400 -4.234 1.00 90.00 73 ASP A C 1
ATOM 579 O O . ASP A 1 73 ? -6.049 6.660 -3.039 1.00 90.00 73 ASP A O 1
ATOM 583 N N . ASP A 1 74 ? -6.998 5.851 -4.902 1.00 90.31 74 ASP A N 1
ATOM 584 C CA . ASP A 1 74 ? -8.386 5.694 -4.416 1.00 90.31 74 ASP A CA 1
ATOM 585 C C . ASP A 1 74 ? -8.569 5.039 -3.027 1.00 90.31 74 ASP A C 1
ATOM 587 O O . ASP A 1 74 ? -9.636 5.147 -2.426 1.00 90.31 74 ASP A O 1
ATOM 591 N N . PHE A 1 75 ? -7.557 4.333 -2.513 1.00 90.69 75 PHE A N 1
ATOM 592 C CA . PHE A 1 75 ? -7.585 3.664 -1.204 1.00 90.69 75 PHE A CA 1
ATOM 593 C C . PHE A 1 75 ? -6.842 4.429 -0.098 1.00 90.69 75 PHE A C 1
ATOM 595 O O . PHE A 1 75 ? -6.634 3.889 0.992 1.00 90.69 75 PHE A O 1
ATOM 602 N N . LEU A 1 76 ? -6.411 5.662 -0.370 1.00 91.94 76 LEU A N 1
ATOM 603 C CA . LEU A 1 76 ? -5.774 6.553 0.594 1.00 91.94 76 LEU A CA 1
ATOM 604 C C . LEU A 1 76 ? -6.734 7.665 0.997 1.00 91.94 76 LEU A C 1
ATOM 606 O O . LEU A 1 76 ? -7.245 8.405 0.163 1.00 91.94 76 LEU A O 1
ATOM 610 N N . THR A 1 77 ? -6.939 7.814 2.302 1.00 91.81 77 THR A N 1
ATOM 611 C CA . THR A 1 77 ? -7.692 8.943 2.858 1.00 91.81 77 THR A CA 1
ATOM 612 C C . THR A 1 77 ? -6.729 10.010 3.358 1.00 91.81 77 THR A C 1
ATOM 614 O O . THR A 1 77 ? -5.864 9.718 4.180 1.00 91.81 77 THR A O 1
ATOM 617 N N . VAL A 1 78 ? -6.872 11.256 2.911 1.00 90.25 78 VAL A N 1
ATOM 618 C CA . VAL A 1 78 ? -6.160 12.385 3.528 1.00 90.25 78 VAL A CA 1
ATOM 619 C C . VAL A 1 78 ? -6.970 12.855 4.730 1.00 90.25 78 VAL A C 1
ATOM 621 O O . VAL A 1 78 ? -8.136 13.224 4.589 1.00 90.25 78 VAL A O 1
ATOM 624 N N . LEU A 1 79 ? -6.372 12.805 5.918 1.00 87.19 79 LEU A N 1
ATOM 625 C CA . LEU A 1 79 ? -7.019 13.239 7.151 1.00 87.19 79 LEU A CA 1
ATOM 626 C C . LEU A 1 79 ? -6.830 14.739 7.326 1.00 87.19 79 LEU A C 1
ATOM 628 O O . LEU A 1 79 ? -5.709 15.200 7.520 1.00 87.19 79 LEU A O 1
ATOM 632 N N . ASN A 1 80 ? -7.940 15.472 7.304 1.00 80.06 80 ASN A N 1
ATOM 633 C CA . ASN A 1 80 ? -7.954 16.924 7.485 1.00 80.06 80 ASN A CA 1
ATOM 634 C C . ASN A 1 80 ? -8.630 17.329 8.802 1.00 80.06 80 ASN A C 1
ATOM 636 O O . ASN A 1 80 ? -8.607 18.493 9.194 1.00 80.06 80 ASN A O 1
ATOM 640 N N . SER A 1 81 ? -9.290 16.385 9.477 1.00 76.12 81 SER A N 1
ATOM 641 C CA . SER A 1 81 ? -10.061 16.657 10.682 1.00 76.12 81 SER A CA 1
ATOM 642 C C . SER A 1 81 ? -10.161 15.451 11.616 1.00 76.12 81 SER A C 1
ATOM 644 O O . SER A 1 81 ? -9.973 14.298 11.229 1.00 76.12 81 SER A O 1
ATOM 646 N N . GLU A 1 82 ? -10.553 15.714 12.864 1.00 77.31 82 GLU A N 1
ATOM 647 C CA . GLU A 1 82 ? -10.904 14.684 13.851 1.00 77.31 82 GLU A CA 1
ATOM 648 C C . GLU A 1 82 ? -11.994 13.727 13.340 1.00 77.31 82 GLU A C 1
ATOM 650 O O . GLU A 1 82 ? -11.955 12.519 13.596 1.00 77.31 82 GLU A O 1
ATOM 655 N N . LYS A 1 83 ? -12.983 14.275 12.625 1.00 82.88 83 LYS A N 1
ATOM 656 C CA . LYS A 1 83 ? -14.101 13.501 12.087 1.00 82.88 83 LYS A CA 1
ATOM 657 C C . LYS A 1 83 ? -13.597 12.440 11.113 1.00 82.88 83 LYS A C 1
ATOM 659 O O . LYS A 1 83 ? -14.057 11.304 11.194 1.00 82.88 83 LYS A O 1
ATOM 664 N N . ASP A 1 84 ? -12.629 12.786 10.269 1.00 84.94 84 ASP A N 1
ATOM 665 C CA . ASP A 1 84 ? -12.054 11.865 9.286 1.00 84.94 84 ASP A CA 1
ATOM 666 C C . ASP A 1 84 ? -11.372 10.686 9.987 1.00 84.94 84 ASP A C 1
ATOM 668 O O . ASP A 1 84 ? -11.629 9.531 9.649 1.00 84.94 84 ASP A O 1
ATOM 672 N N . THR A 1 85 ? -10.590 10.951 11.039 1.00 81.38 85 THR A N 1
ATOM 673 C CA . THR A 1 85 ? -9.918 9.902 11.822 1.00 81.38 85 THR A CA 1
ATOM 674 C C . THR A 1 85 ? -10.921 8.959 12.487 1.00 81.38 85 THR A C 1
ATOM 676 O O . THR A 1 85 ? -10.770 7.736 12.425 1.00 81.38 85 THR A O 1
ATOM 679 N N . LYS A 1 86 ? -11.975 9.503 13.111 1.00 83.81 86 LYS A N 1
ATOM 680 C CA . LYS A 1 86 ? -13.022 8.699 13.765 1.00 83.81 86 LYS A CA 1
ATOM 681 C C . LYS A 1 86 ? -13.814 7.864 12.763 1.00 83.81 86 LYS A C 1
ATOM 683 O O . LYS A 1 86 ? -14.095 6.695 13.041 1.00 83.81 86 LYS A O 1
ATOM 688 N N . THR A 1 87 ? -14.152 8.440 11.611 1.00 88.75 87 THR A N 1
ATOM 689 C CA . THR A 1 87 ? -14.812 7.723 10.516 1.00 88.75 87 THR A CA 1
ATOM 690 C C . THR A 1 87 ? -13.930 6.582 10.022 1.00 88.75 87 THR A C 1
ATOM 692 O O . THR A 1 87 ? -14.384 5.442 10.017 1.00 88.75 87 THR A O 1
ATOM 695 N N . LEU A 1 88 ? -12.654 6.845 9.735 1.00 89.75 88 LEU A N 1
ATOM 696 C CA . LEU A 1 88 ? -11.716 5.844 9.229 1.00 89.75 88 LEU A CA 1
ATOM 697 C C . LEU A 1 88 ? -11.539 4.654 10.186 1.00 89.75 88 LEU A C 1
ATOM 699 O O . LEU A 1 88 ? -11.550 3.501 9.753 1.00 89.75 88 LEU A O 1
ATOM 703 N N . LEU A 1 89 ? -11.392 4.914 11.492 1.00 88.88 89 LEU A N 1
ATOM 704 C CA . LEU A 1 89 ? -11.301 3.859 12.510 1.00 88.88 89 LEU A CA 1
ATOM 705 C C . LEU A 1 89 ? -12.603 3.054 12.609 1.00 88.88 89 LEU A C 1
ATOM 707 O O . LEU A 1 89 ? -12.568 1.831 12.735 1.00 88.88 89 LEU A O 1
ATOM 711 N N . SER A 1 90 ? -13.755 3.721 12.518 1.00 89.75 90 SER A N 1
ATOM 712 C CA . SER A 1 90 ? -15.062 3.056 12.559 1.00 89.75 90 SER A CA 1
ATOM 713 C C . SER A 1 90 ? -15.288 2.174 11.328 1.00 89.75 90 SER A C 1
ATOM 715 O O . SER A 1 90 ? -15.744 1.038 11.453 1.00 89.75 90 SER A O 1
ATOM 717 N N . GLU A 1 91 ? -14.921 2.660 10.141 1.00 92.75 91 GLU A N 1
ATOM 718 C CA . GLU A 1 91 ? -14.975 1.909 8.884 1.00 92.75 91 GLU A CA 1
ATOM 719 C C . GLU A 1 91 ? -14.050 0.691 8.904 1.00 92.75 91 GLU A C 1
ATOM 721 O O . GLU A 1 91 ? -14.431 -0.379 8.426 1.00 92.75 91 GLU A O 1
ATOM 726 N N . ALA A 1 92 ? -12.862 0.818 9.502 1.00 92.25 92 ALA A N 1
ATOM 727 C CA . ALA A 1 92 ? -11.936 -0.297 9.657 1.00 92.25 92 ALA A CA 1
ATOM 728 C C . ALA A 1 92 ? -12.582 -1.440 10.459 1.00 92.25 92 ALA A C 1
ATOM 730 O O . ALA A 1 92 ? -12.564 -2.590 10.019 1.00 92.25 92 ALA A O 1
ATOM 731 N N . ILE A 1 93 ? -13.263 -1.134 11.566 1.00 92.00 93 ILE A N 1
ATOM 732 C CA . ILE A 1 93 ? -13.980 -2.139 12.367 1.00 92.00 93 ILE A CA 1
ATOM 733 C C . ILE A 1 93 ? -15.179 -2.717 11.603 1.00 92.00 93 ILE A C 1
ATOM 735 O O . ILE A 1 93 ? -15.394 -3.930 11.621 1.00 92.00 93 ILE A O 1
ATOM 739 N N . ALA A 1 94 ? -15.961 -1.863 10.937 1.00 93.06 94 ALA A N 1
ATOM 740 C CA . ALA A 1 94 ? -17.197 -2.250 10.253 1.00 93.06 94 ALA A CA 1
ATOM 741 C C . ALA A 1 94 ? -16.973 -3.045 8.953 1.00 93.06 94 ALA A C 1
ATOM 743 O O . ALA A 1 94 ? -17.895 -3.706 8.464 1.00 93.06 94 ALA A O 1
ATOM 744 N N . SER A 1 95 ? -15.768 -2.978 8.384 1.00 94.19 95 SER A N 1
ATOM 745 C CA . SER A 1 95 ? -15.402 -3.705 7.170 1.00 94.19 95 SER A CA 1
ATOM 746 C C . SER A 1 95 ? -15.467 -5.233 7.343 1.00 94.19 95 SER A C 1
ATOM 748 O O . SER A 1 95 ? -15.459 -5.766 8.452 1.00 94.19 95 SER A O 1
ATOM 750 N N . LYS A 1 96 ? -15.596 -5.956 6.220 1.00 93.62 96 LYS A N 1
ATOM 751 C CA . LYS A 1 96 ? -15.685 -7.426 6.178 1.00 93.62 96 LYS A CA 1
ATOM 752 C C . LYS A 1 96 ? -14.655 -7.989 5.183 1.00 93.62 96 LYS A C 1
ATOM 754 O O . LYS A 1 96 ? -14.913 -7.950 3.979 1.00 93.62 96 LYS A O 1
ATOM 759 N N . PRO A 1 97 ? -13.516 -8.530 5.647 1.00 94.62 97 PRO A N 1
ATOM 760 C CA . PRO A 1 97 ? -13.142 -8.668 7.055 1.00 94.62 97 PRO A CA 1
ATOM 761 C C . PRO A 1 97 ? -12.789 -7.315 7.689 1.00 94.62 97 PRO A C 1
ATOM 763 O O . PRO A 1 97 ? -12.458 -6.381 6.961 1.00 94.62 97 PRO A O 1
ATOM 766 N N . SER A 1 98 ? -12.827 -7.237 9.020 1.00 94.94 98 SER A N 1
ATOM 767 C CA . SER A 1 98 ? -12.401 -6.056 9.778 1.00 94.94 98 SER A CA 1
ATOM 768 C C . SER A 1 98 ? -10.918 -5.769 9.535 1.00 94.94 98 SER A C 1
ATOM 770 O O . SER A 1 98 ? -10.132 -6.680 9.260 1.00 94.94 98 SER A O 1
ATOM 772 N N . ARG A 1 99 ? -10.523 -4.502 9.614 1.00 95.44 99 ARG A N 1
ATOM 773 C CA . ARG A 1 99 ? -9.204 -4.015 9.198 1.00 95.44 99 ARG A CA 1
ATOM 774 C C . ARG A 1 99 ? -8.506 -3.259 10.319 1.00 95.44 99 ARG A C 1
ATOM 776 O O . ARG A 1 99 ? -9.145 -2.764 11.246 1.00 95.44 99 ARG A O 1
ATOM 783 N N . PHE A 1 100 ? -7.192 -3.140 10.193 1.00 94.75 100 PHE A N 1
ATOM 784 C CA . PHE A 1 100 ? -6.407 -2.145 10.922 1.00 94.75 100 PHE A CA 1
ATOM 785 C C . PHE A 1 100 ? -6.359 -0.831 10.139 1.00 94.75 100 PHE A C 1
ATOM 787 O O . PHE A 1 100 ? -6.659 -0.809 8.945 1.00 94.75 100 PHE A O 1
ATOM 794 N N . THR A 1 101 ? -5.924 0.251 10.778 1.00 93.31 101 THR A N 1
ATOM 795 C CA . THR A 1 101 ? -5.697 1.532 10.098 1.00 93.31 101 THR A CA 1
ATOM 796 C C . THR A 1 101 ? -4.210 1.841 10.067 1.00 93.31 101 THR A C 1
ATOM 798 O O . THR A 1 101 ? -3.591 1.993 11.112 1.00 93.31 101 THR A O 1
ATOM 801 N N . VAL A 1 102 ? -3.631 1.968 8.880 1.00 93.06 102 VAL A N 1
ATOM 802 C CA . VAL A 1 102 ? -2.264 2.454 8.685 1.00 93.06 102 VAL A CA 1
ATOM 803 C C . VAL A 1 102 ? -2.303 3.957 8.448 1.00 93.06 102 VAL A C 1
ATOM 805 O O . VAL A 1 102 ? -3.024 4.448 7.582 1.00 93.06 102 VAL A O 1
ATOM 808 N N . LEU A 1 103 ? -1.503 4.684 9.214 1.00 89.50 103 LEU A N 1
ATOM 809 C CA . LEU A 1 103 ? -1.365 6.127 9.160 1.00 89.50 103 LEU A CA 1
ATOM 810 C C . LEU A 1 103 ? 0.058 6.495 8.738 1.00 89.50 103 LEU A C 1
ATOM 812 O O . LEU A 1 103 ? 1.014 6.206 9.459 1.00 89.50 103 LEU A O 1
ATOM 816 N N . PHE A 1 104 ? 0.193 7.176 7.606 1.00 88.44 104 PHE A N 1
ATOM 817 C CA . PHE A 1 104 ? 1.446 7.782 7.174 1.00 88.44 104 PHE A CA 1
ATOM 818 C C . PHE A 1 104 ? 1.484 9.249 7.596 1.00 88.44 104 PHE A C 1
ATOM 820 O O . PHE A 1 104 ? 0.718 10.073 7.098 1.00 88.44 104 PHE A O 1
ATOM 827 N N . THR A 1 105 ? 2.398 9.596 8.498 1.00 84.12 105 THR A N 1
ATOM 828 C CA . THR A 1 105 ? 2.710 10.998 8.797 1.00 84.12 105 THR A CA 1
ATOM 829 C C . THR A 1 105 ? 3.646 11.523 7.718 1.00 84.12 105 THR A C 1
ATOM 831 O O . THR A 1 105 ? 4.761 11.016 7.568 1.00 84.12 105 THR A O 1
ATOM 834 N N . VAL A 1 106 ? 3.195 12.522 6.966 1.00 83.88 106 VAL A N 1
ATOM 835 C CA . VAL A 1 106 ? 3.837 12.998 5.731 1.00 83.88 106 VAL A CA 1
ATOM 836 C C . VAL A 1 106 ? 4.039 14.509 5.761 1.00 83.88 106 VAL A C 1
ATOM 838 O O . VAL A 1 106 ? 3.408 15.211 6.547 1.00 83.88 106 VAL A O 1
ATOM 841 N N . LYS A 1 107 ? 4.956 15.022 4.935 1.00 81.81 107 LYS A N 1
ATOM 842 C CA . LYS A 1 107 ? 5.235 16.466 4.869 1.00 81.81 107 LYS A CA 1
ATOM 843 C C . LYS A 1 107 ? 4.086 17.249 4.231 1.00 81.81 107 LYS A C 1
ATOM 845 O O . LYS A 1 107 ? 3.766 18.334 4.702 1.00 81.81 107 LYS A O 1
ATOM 850 N N . ASP A 1 108 ? 3.488 16.691 3.187 1.00 84.19 108 ASP A N 1
ATOM 851 C CA . ASP A 1 108 ? 2.372 17.256 2.433 1.00 84.19 108 ASP A CA 1
ATOM 852 C C . ASP A 1 108 ? 1.292 16.188 2.192 1.00 84.19 108 ASP A C 1
ATOM 854 O O . ASP A 1 108 ? 1.433 15.040 2.607 1.00 84.19 108 ASP A O 1
ATOM 858 N N . ASP A 1 109 ? 0.193 16.573 1.553 1.00 85.00 109 ASP A N 1
ATOM 859 C CA . ASP A 1 109 ? -0.946 15.707 1.236 1.00 85.00 109 ASP A CA 1
ATOM 860 C C . ASP A 1 109 ? -0.712 14.788 0.024 1.00 85.00 109 ASP A C 1
ATOM 862 O O . ASP A 1 109 ? -1.619 14.054 -0.376 1.00 85.00 109 ASP A O 1
ATOM 866 N N . LYS A 1 110 ? 0.494 14.780 -0.562 1.00 88.38 110 LYS A N 1
ATOM 867 C CA . LYS A 1 110 ? 0.761 14.041 -1.796 1.00 88.38 110 LYS A CA 1
ATOM 868 C C . LYS A 1 110 ? 1.221 12.611 -1.500 1.00 88.38 110 LYS A C 1
ATOM 870 O O . LYS A 1 110 ? 2.276 12.397 -0.895 1.00 88.38 110 LYS A O 1
ATOM 875 N N . PRO A 1 111 ? 0.488 11.587 -1.970 1.00 89.94 111 PRO A N 1
ATOM 876 C CA . PRO A 1 111 ? 0.900 10.204 -1.787 1.00 89.94 111 PRO A CA 1
ATOM 877 C C . PRO A 1 111 ? 2.153 9.869 -2.603 1.00 89.94 111 PRO A C 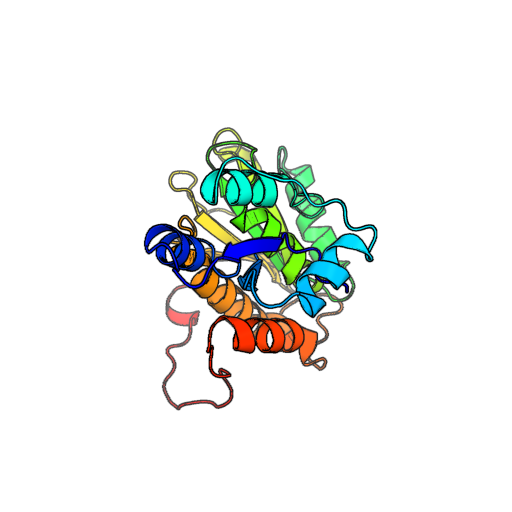1
ATOM 879 O O . PRO A 1 111 ? 2.225 10.124 -3.806 1.00 89.94 111 PRO A O 1
ATOM 882 N N . THR A 1 112 ? 3.116 9.206 -1.962 1.00 89.38 112 THR A N 1
ATOM 883 C CA . THR A 1 112 ? 4.233 8.555 -2.654 1.00 89.38 112 THR A CA 1
ATOM 884 C C . THR A 1 112 ? 3.752 7.281 -3.351 1.00 89.38 112 THR A C 1
ATOM 886 O O . THR A 1 112 ? 2.706 6.726 -3.007 1.00 89.38 112 THR A O 1
ATOM 889 N N . LEU A 1 113 ? 4.541 6.760 -4.295 1.00 89.00 113 LEU A N 1
ATOM 890 C CA . LEU A 1 113 ? 4.234 5.480 -4.937 1.00 89.00 113 LEU A CA 1
ATOM 891 C C . LEU A 1 113 ? 4.109 4.332 -3.921 1.00 89.00 113 LEU A C 1
ATOM 893 O O . LEU A 1 113 ? 3.213 3.503 -4.048 1.00 89.00 113 LEU A O 1
ATOM 897 N N . LEU A 1 114 ? 4.956 4.321 -2.885 1.00 88.69 114 LEU A N 1
ATOM 898 C CA . LEU A 1 114 ? 4.889 3.341 -1.802 1.00 88.69 114 LEU A CA 1
ATOM 899 C C . LEU A 1 114 ? 3.512 3.349 -1.126 1.00 88.69 114 LEU A C 1
ATOM 901 O O . LEU A 1 114 ? 2.904 2.290 -0.973 1.00 88.69 114 LEU A O 1
ATOM 905 N N . HIS A 1 115 ? 2.986 4.533 -0.785 1.00 91.00 115 HIS A N 1
ATOM 906 C CA . HIS A 1 115 ? 1.666 4.655 -0.158 1.00 91.00 115 HIS A CA 1
ATOM 907 C C . HIS A 1 115 ? 0.570 4.067 -1.053 1.00 91.00 115 HIS A C 1
ATOM 909 O O . HIS A 1 115 ? -0.278 3.318 -0.573 1.00 91.00 115 HIS A O 1
ATOM 915 N N . LYS A 1 116 ? 0.608 4.379 -2.355 1.00 91.44 116 LYS A N 1
ATOM 916 C CA . LYS A 1 116 ? -0.390 3.919 -3.333 1.00 91.44 116 LYS A CA 1
ATOM 917 C C . LYS A 1 116 ? -0.350 2.405 -3.543 1.00 91.44 116 LYS A C 1
ATOM 919 O O . LYS A 1 116 ? -1.388 1.753 -3.615 1.00 91.44 116 LYS A O 1
ATOM 924 N N . VAL A 1 117 ? 0.851 1.838 -3.644 1.00 90.50 117 VAL A N 1
ATOM 925 C CA . VAL A 1 117 ? 1.040 0.399 -3.865 1.00 90.50 117 VAL A CA 1
ATOM 926 C C . VAL A 1 117 ? 0.606 -0.396 -2.637 1.00 90.50 117 VAL A C 1
ATOM 928 O O . VAL A 1 117 ? -0.135 -1.370 -2.777 1.00 90.50 117 VAL A O 1
ATOM 931 N N . LEU A 1 118 ? 1.016 0.025 -1.436 1.00 90.50 118 LEU A N 1
ATOM 932 C CA . LEU A 1 118 ? 0.613 -0.638 -0.196 1.00 90.50 118 LEU A CA 1
ATOM 933 C C . LEU A 1 118 ? -0.900 -0.562 0.012 1.00 90.50 118 LEU A C 1
ATOM 935 O O . LEU A 1 118 ? -1.512 -1.586 0.316 1.00 90.50 118 LEU A O 1
ATOM 939 N N . SER A 1 119 ? -1.511 0.608 -0.206 1.00 92.50 119 SER A N 1
ATOM 940 C CA . SER A 1 119 ? -2.947 0.776 0.021 1.00 92.50 119 SER A CA 1
ATOM 941 C C . SER A 1 119 ? -3.801 -0.102 -0.880 1.00 92.50 119 SER A C 1
ATOM 943 O O . SER A 1 119 ? -4.785 -0.670 -0.415 1.00 92.50 119 SER A O 1
ATOM 945 N N . ARG A 1 120 ? -3.382 -0.298 -2.134 1.00 91.81 120 ARG A N 1
ATOM 946 C CA . ARG A 1 120 ? -4.025 -1.226 -3.073 1.00 91.81 120 ARG A CA 1
ATOM 947 C C . ARG A 1 120 ? -3.824 -2.680 -2.688 1.00 91.81 120 ARG A C 1
ATOM 949 O O . ARG A 1 120 ? -4.795 -3.424 -2.575 1.00 91.81 120 ARG A O 1
ATOM 956 N N . LYS A 1 121 ? -2.572 -3.097 -2.486 1.00 90.06 121 LYS A N 1
ATOM 957 C CA . LYS A 1 121 ? -2.244 -4.507 -2.225 1.00 90.06 121 LYS A CA 1
ATOM 958 C C . LYS A 1 121 ? -2.874 -5.013 -0.937 1.00 90.06 121 LYS A C 1
ATOM 960 O O . LYS A 1 121 ? -3.325 -6.151 -0.874 1.00 90.06 121 LYS A O 1
ATOM 965 N N . LEU A 1 122 ? -2.907 -4.165 0.085 1.00 93.06 122 LEU A N 1
ATOM 966 C CA . LEU A 1 122 ? -3.236 -4.563 1.447 1.00 93.06 122 LEU A CA 1
ATOM 967 C C . LEU A 1 122 ? -4.650 -4.143 1.872 1.00 93.06 122 LEU A C 1
ATOM 969 O O . LEU A 1 122 ? -5.007 -4.300 3.041 1.00 93.06 122 LEU A O 1
ATOM 973 N N . ILE A 1 123 ? -5.479 -3.667 0.934 1.00 92.25 123 ILE A N 1
ATOM 974 C CA . ILE A 1 123 ? -6.825 -3.134 1.203 1.00 92.25 123 ILE A CA 1
ATOM 975 C C . ILE A 1 123 ? -7.751 -4.124 1.915 1.00 92.25 123 ILE A C 1
ATOM 977 O O . ILE A 1 123 ? -8.698 -3.742 2.599 1.00 92.25 123 ILE A O 1
ATOM 981 N N . ARG A 1 124 ? -7.506 -5.430 1.761 1.00 92.56 124 ARG A N 1
ATOM 982 C CA . ARG A 1 124 ? -8.292 -6.468 2.436 1.00 92.56 124 ARG A CA 1
ATOM 983 C C . ARG A 1 124 ? -8.067 -6.463 3.950 1.00 92.56 124 ARG A C 1
ATOM 985 O O . ARG A 1 124 ? -8.988 -6.795 4.692 1.00 92.56 124 ARG A O 1
ATOM 992 N N . ASN A 1 125 ? -6.875 -6.076 4.397 1.00 94.81 125 ASN A N 1
ATOM 993 C CA . ASN A 1 125 ? -6.423 -6.190 5.781 1.00 94.81 125 ASN A CA 1
ATOM 994 C C . ASN A 1 125 ? -6.295 -4.835 6.481 1.00 94.81 125 ASN A C 1
ATOM 996 O O . ASN A 1 125 ? -6.411 -4.776 7.707 1.00 94.81 125 ASN A O 1
ATOM 1000 N N . PHE A 1 126 ? -6.096 -3.769 5.711 1.00 95.38 126 PHE A N 1
ATOM 1001 C CA . PHE A 1 126 ? -5.772 -2.443 6.209 1.00 95.38 126 PHE A CA 1
ATOM 1002 C C . PHE A 1 126 ? -6.545 -1.362 5.452 1.00 95.38 126 PHE A C 1
ATOM 1004 O O . PHE A 1 126 ? -6.717 -1.437 4.238 1.00 95.38 126 PHE A O 1
ATOM 1011 N N . ASN A 1 127 ? -6.966 -0.331 6.177 1.00 95.00 127 ASN A N 1
ATOM 1012 C CA . ASN A 1 127 ? -7.278 0.979 5.616 1.00 95.00 127 ASN A CA 1
ATOM 1013 C C . ASN A 1 127 ? -6.026 1.855 5.703 1.00 95.00 127 ASN A C 1
ATOM 1015 O O . ASN A 1 127 ? -5.241 1.700 6.638 1.00 95.00 127 ASN A O 1
ATOM 1019 N N . PHE A 1 128 ? -5.851 2.790 4.772 1.00 94.12 128 PHE A N 1
ATOM 1020 C CA . PHE A 1 128 ? -4.664 3.637 4.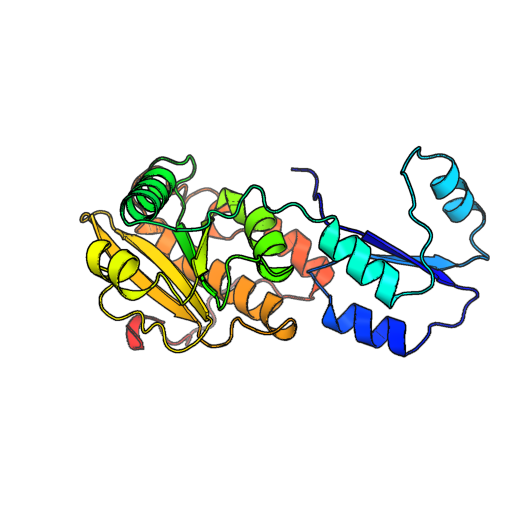729 1.00 94.12 128 PHE A CA 1
ATOM 1021 C C . PHE A 1 128 ? -5.027 5.114 4.714 1.00 94.12 128 PHE A C 1
ATOM 1023 O O . PHE A 1 128 ? -5.970 5.537 4.041 1.00 94.12 128 PHE A O 1
ATOM 1030 N N . ALA A 1 129 ? -4.239 5.904 5.433 1.00 92.38 129 ALA A N 1
ATOM 1031 C CA . ALA A 1 129 ? -4.415 7.338 5.506 1.00 92.38 129 ALA A CA 1
ATOM 1032 C C . ALA A 1 129 ? -3.101 8.111 5.496 1.00 92.38 129 ALA A C 1
ATOM 1034 O O . ALA A 1 129 ? -2.075 7.637 5.985 1.00 92.38 129 ALA A O 1
ATOM 1035 N N . LEU A 1 130 ? -3.170 9.329 4.965 1.00 90.56 130 LEU A N 1
ATOM 1036 C CA . LEU A 1 130 ? -2.126 10.339 5.045 1.00 90.56 130 LEU A CA 1
ATOM 1037 C C . LEU A 1 130 ? -2.510 11.382 6.089 1.00 90.56 130 LEU A C 1
ATOM 1039 O O . LEU A 1 130 ? -3.652 11.839 6.127 1.00 90.56 130 LEU A O 1
ATOM 1043 N N . LEU A 1 131 ? -1.537 11.784 6.898 1.00 86.88 131 LEU A N 1
ATOM 1044 C CA . LEU A 1 131 ? -1.665 12.886 7.839 1.00 86.88 131 LEU A CA 1
ATOM 1045 C C . LEU A 1 131 ? -0.551 13.915 7.592 1.00 86.88 131 LEU A C 1
ATOM 1047 O O . LEU A 1 131 ? 0.583 13.708 8.053 1.00 86.88 131 LEU A O 1
ATOM 1051 N N . PRO A 1 132 ? -0.855 15.008 6.869 1.00 84.25 132 PRO A N 1
ATOM 1052 C CA . PRO A 1 132 ? 0.091 16.090 6.610 1.00 84.25 132 PRO A CA 1
ATOM 1053 C C . PRO A 1 132 ? 0.585 16.752 7.900 1.00 84.25 132 PRO A C 1
ATOM 1055 O O . PRO A 1 132 ? -0.187 16.980 8.827 1.00 84.25 132 PRO A O 1
ATOM 1058 N N . GLN A 1 133 ? 1.878 17.085 7.970 1.00 75.62 133 GLN A N 1
ATOM 1059 C CA . GLN A 1 133 ? 2.524 17.658 9.161 1.00 75.62 133 GLN A CA 1
ATOM 1060 C C . GLN A 1 133 ? 1.883 18.946 9.676 1.00 75.62 133 GLN A C 1
ATOM 1062 O O . GLN A 1 133 ? 1.885 19.172 10.887 1.00 75.62 133 GLN A O 1
ATOM 1067 N N . ALA A 1 134 ? 1.305 19.757 8.791 1.00 67.19 134 ALA A N 1
ATOM 1068 C CA . ALA A 1 134 ? 0.610 20.983 9.170 1.00 67.19 134 ALA A CA 1
ATOM 1069 C C . ALA A 1 134 ? -0.621 20.734 10.067 1.00 67.19 134 ALA A C 1
ATOM 1071 O O . ALA A 1 134 ? -0.923 21.567 10.919 1.00 67.19 134 ALA A O 1
ATOM 1072 N N . ASP A 1 135 ? -1.262 19.566 9.948 1.00 65.88 135 ASP A N 1
ATOM 1073 C CA . ASP A 1 135 ? -2.579 19.269 10.536 1.00 65.88 135 ASP A CA 1
ATOM 1074 C C . ASP A 1 135 ? -2.506 18.268 11.713 1.00 65.88 135 ASP A C 1
ATOM 1076 O O . ASP A 1 135 ? -3.511 17.781 12.237 1.00 65.88 135 ASP A O 1
ATOM 1080 N N . GLN A 1 136 ? -1.288 17.943 12.160 1.00 65.75 136 GLN A N 1
ATOM 1081 C CA . GLN A 1 136 ? -1.002 16.862 13.111 1.00 65.75 136 GLN A CA 1
ATOM 1082 C C . GLN A 1 136 ? -1.420 17.085 14.582 1.00 65.75 136 GLN A C 1
ATOM 1084 O O . GLN A 1 136 ? -1.833 16.102 15.210 1.00 65.75 136 GLN A O 1
ATOM 1089 N N . PRO A 1 137 ? -1.323 18.289 15.189 1.00 61.81 137 PRO A N 1
ATOM 1090 C CA . PRO A 1 137 ? -1.532 18.432 16.634 1.00 61.81 137 PRO A CA 1
ATOM 1091 C C . PRO A 1 137 ? -2.957 18.118 17.095 1.00 61.81 137 PRO A C 1
ATOM 1093 O O . PRO A 1 137 ? -3.126 17.511 18.154 1.00 61.81 137 PRO A O 1
ATOM 1096 N N . ASP A 1 138 ? -3.964 18.502 16.312 1.00 62.75 138 ASP A N 1
ATOM 1097 C CA . ASP A 1 138 ? -5.363 18.440 16.739 1.00 62.75 138 ASP A CA 1
ATOM 1098 C C . ASP A 1 138 ? -6.014 17.107 16.362 1.00 62.75 138 ASP A C 1
ATOM 1100 O O . ASP A 1 138 ? -6.713 16.515 17.187 1.00 62.75 138 ASP A O 1
ATOM 1104 N N . ALA A 1 139 ? -5.717 16.563 15.177 1.00 63.88 139 ALA A N 1
ATOM 1105 C CA . ALA A 1 139 ? -6.272 15.288 14.716 1.00 63.88 139 ALA A CA 1
ATOM 1106 C C . ALA A 1 139 ? -5.775 14.080 15.538 1.00 63.88 139 ALA A C 1
ATOM 1108 O O . ALA A 1 139 ? -6.554 13.174 15.834 1.00 63.88 139 ALA A O 1
ATOM 1109 N N . LEU A 1 140 ? -4.499 14.068 15.955 1.00 66.81 140 LEU A N 1
ATOM 1110 C CA . LEU A 1 140 ? -3.924 12.971 16.750 1.00 66.81 140 LEU A CA 1
ATOM 1111 C C . LEU A 1 140 ? -4.354 13.027 18.219 1.00 66.81 140 LEU A C 1
ATOM 1113 O O . LEU A 1 140 ? -4.740 12.006 18.792 1.00 66.81 140 LEU A O 1
ATOM 1117 N N . LYS A 1 141 ? -4.324 14.217 18.839 1.00 65.94 141 LYS A N 1
ATOM 1118 C CA . LYS A 1 141 ? -4.729 14.384 20.244 1.00 65.94 141 LYS A CA 1
ATOM 1119 C C . LYS A 1 141 ? -6.206 14.060 20.452 1.00 65.94 141 LYS A C 1
ATOM 1121 O O . LYS A 1 141 ? -6.542 13.367 21.407 1.00 65.94 141 LYS A O 1
ATOM 1126 N N . SER A 1 142 ? -7.077 14.523 19.557 1.00 58.88 142 SER A N 1
ATOM 1127 C CA . SER A 1 142 ? -8.527 14.288 19.644 1.00 58.88 142 SER A CA 1
ATOM 1128 C C . SER A 1 142 ? -8.928 12.830 19.384 1.00 58.88 142 SER A C 1
ATOM 1130 O O . SER A 1 142 ? -9.920 12.355 19.937 1.00 58.88 142 SER A O 1
ATOM 1132 N N . ALA A 1 143 ? -8.127 12.084 18.618 1.00 58.72 143 ALA A N 1
ATOM 1133 C CA . ALA A 1 143 ? -8.295 10.646 18.411 1.00 58.72 143 ALA A CA 1
ATOM 1134 C C . ALA A 1 143 ? -7.764 9.780 19.573 1.00 58.72 143 ALA A C 1
ATOM 1136 O O . ALA A 1 143 ? -7.802 8.553 19.490 1.00 58.72 143 ALA A O 1
ATOM 1137 N N . GLY A 1 144 ? -7.253 10.394 20.649 1.00 61.31 144 GLY A N 1
ATOM 1138 C CA . GLY A 1 144 ? -6.653 9.676 21.777 1.00 61.31 144 GLY A CA 1
ATOM 1139 C C . GLY A 1 144 ? -5.282 9.069 21.461 1.00 61.31 144 GLY A C 1
ATOM 1140 O O . GLY A 1 144 ? -4.794 8.239 22.221 1.00 61.31 144 GLY A O 1
ATOM 1141 N N . LEU A 1 145 ? -4.640 9.485 20.365 1.00 67.12 145 LEU A N 1
ATOM 1142 C CA . LEU A 1 145 ? -3.322 9.014 19.928 1.00 67.12 145 LEU A CA 1
ATOM 1143 C C . LEU A 1 145 ? -2.205 9.855 20.563 1.00 67.12 145 LEU A C 1
ATOM 1145 O O . LEU A 1 145 ? -1.336 10.415 19.888 1.00 67.12 145 LEU A O 1
ATOM 1149 N N . THR A 1 146 ? -2.250 9.989 21.888 1.00 53.88 146 THR A N 1
ATOM 1150 C CA . THR A 1 146 ? -1.274 10.760 22.662 1.00 53.88 146 THR A CA 1
ATOM 1151 C C . THR A 1 146 ? 0.060 10.011 22.700 1.00 53.88 146 THR A C 1
ATOM 1153 O O . THR A 1 146 ? 0.187 9.024 23.414 1.00 53.88 146 THR A O 1
ATOM 1156 N N . GLY A 1 147 ? 1.048 10.457 21.920 1.00 53.66 147 GLY A N 1
ATOM 1157 C CA . GLY A 1 147 ? 2.383 9.837 21.861 1.00 53.66 147 GLY A CA 1
ATOM 1158 C C . GLY A 1 147 ? 2.966 9.728 20.451 1.00 53.66 147 GLY A C 1
ATOM 1159 O O . GLY A 1 147 ? 4.181 9.617 20.294 1.00 53.66 147 GLY A O 1
ATOM 1160 N N . LEU A 1 148 ? 2.135 9.848 19.411 1.00 57.84 148 LEU A N 1
ATOM 1161 C CA . LEU A 1 148 ? 2.615 9.983 18.037 1.00 57.84 148 LEU A CA 1
ATOM 1162 C C . LEU A 1 148 ? 3.198 11.388 17.842 1.00 57.84 148 LEU A C 1
ATOM 1164 O O . LEU A 1 148 ? 2.482 12.367 17.644 1.00 57.84 148 LEU A O 1
ATOM 1168 N N . THR A 1 149 ? 4.521 11.502 17.953 1.00 54.75 149 THR A N 1
ATOM 1169 C CA . THR A 1 149 ? 5.226 12.764 17.721 1.00 54.75 149 THR A CA 1
ATOM 1170 C C . THR A 1 149 ? 5.346 13.051 16.226 1.00 54.75 149 THR A C 1
ATOM 1172 O O . THR A 1 149 ? 5.934 12.293 15.452 1.00 54.75 149 THR A O 1
ATOM 1175 N N . ALA A 1 150 ? 4.787 14.197 15.858 1.00 52.59 150 ALA A N 1
ATOM 1176 C CA . ALA A 1 150 ? 4.687 14.768 14.521 1.00 52.59 150 ALA A CA 1
ATOM 1177 C C . ALA A 1 150 ? 6.024 15.117 13.837 1.00 52.59 150 ALA A C 1
ATOM 1179 O O . ALA A 1 150 ? 6.092 15.383 12.636 1.00 52.59 150 ALA A O 1
ATOM 1180 N N . SER A 1 151 ? 7.111 15.157 14.607 1.00 55.88 151 SER A N 1
ATOM 1181 C CA . SER A 1 151 ? 8.378 15.742 14.168 1.00 55.88 151 SER A CA 1
ATOM 1182 C C . SER A 1 151 ? 9.101 14.938 13.086 1.00 55.88 151 SER A C 1
ATOM 1184 O O . SER A 1 151 ? 9.974 15.492 12.421 1.00 55.88 151 SER A O 1
ATOM 1186 N N . VAL A 1 152 ? 8.746 13.665 12.876 1.00 61.53 152 VAL A N 1
ATOM 1187 C CA . VAL A 1 152 ? 9.435 12.778 11.928 1.00 61.53 152 VAL A CA 1
ATOM 1188 C C . VAL A 1 152 ? 8.417 12.047 11.046 1.00 61.53 152 VAL A C 1
ATOM 1190 O O . VAL A 1 152 ? 7.532 11.379 11.592 1.00 61.53 152 VAL A O 1
ATOM 1193 N N . PRO A 1 153 ? 8.526 12.146 9.704 1.00 73.75 153 PRO A N 1
ATOM 1194 C CA . PRO A 1 153 ? 7.758 11.314 8.784 1.00 73.75 153 PRO A CA 1
ATOM 1195 C C . PRO A 1 153 ? 7.901 9.828 9.115 1.00 73.75 153 PRO A C 1
ATOM 1197 O O . PRO A 1 153 ? 8.948 9.391 9.583 1.00 73.75 153 PRO A O 1
ATOM 1200 N N . GLY A 1 154 ? 6.858 9.042 8.880 1.00 80.56 154 GLY A N 1
ATOM 1201 C CA . GLY A 1 154 ? 6.857 7.640 9.283 1.00 80.56 154 GLY A CA 1
ATOM 1202 C C . GLY A 1 154 ? 5.491 6.991 9.153 1.00 80.56 154 GLY A C 1
ATOM 1203 O O . GLY A 1 154 ? 4.537 7.607 8.674 1.00 80.56 154 GLY A O 1
ATOM 1204 N N . MET A 1 155 ? 5.410 5.739 9.593 1.00 87.19 155 MET A N 1
ATOM 1205 C CA . MET A 1 155 ? 4.201 4.928 9.517 1.00 87.19 155 MET A CA 1
ATOM 1206 C C . MET A 1 155 ? 3.786 4.475 10.913 1.00 87.19 155 MET A C 1
ATOM 1208 O O . MET A 1 155 ? 4.618 4.082 11.725 1.00 87.19 155 MET A O 1
ATOM 1212 N N . SER A 1 156 ? 2.492 4.521 11.202 1.00 86.44 156 SER A N 1
ATOM 1213 C CA . SER A 1 156 ? 1.911 3.944 12.414 1.00 86.44 156 SER A CA 1
ATOM 1214 C C . SER A 1 156 ? 0.741 3.047 12.053 1.00 86.44 156 SER A C 1
ATOM 1216 O O . SER A 1 156 ? -0.035 3.378 11.163 1.00 86.44 156 SER A O 1
ATOM 1218 N N . VAL A 1 157 ? 0.582 1.932 12.755 1.00 89.81 157 VAL A N 1
ATOM 1219 C CA . VAL A 1 157 ? -0.602 1.081 12.644 1.00 89.81 157 VAL A CA 1
ATOM 1220 C C . VAL A 1 157 ? -1.441 1.269 13.888 1.00 89.81 157 VAL A C 1
ATOM 1222 O O . VAL A 1 157 ? -0.962 1.099 15.007 1.00 89.81 157 VAL A O 1
ATOM 1225 N N . LEU A 1 158 ? -2.694 1.643 13.673 1.00 89.06 158 LEU A N 1
ATOM 1226 C CA . LEU A 1 158 ? -3.704 1.881 14.682 1.00 89.06 158 LEU A CA 1
ATOM 1227 C C . LEU A 1 158 ? -4.653 0.684 14.728 1.00 89.06 158 LEU A C 1
ATOM 1229 O O . LEU A 1 158 ? -5.180 0.237 13.703 1.00 89.06 158 LEU A O 1
ATOM 1233 N N . MET A 1 159 ? -4.903 0.195 15.935 1.00 86.56 159 MET A N 1
ATOM 1234 C CA . MET A 1 159 ? -5.860 -0.867 16.210 1.00 86.56 159 MET A CA 1
ATOM 1235 C C . MET A 1 159 ? -6.850 -0.389 17.261 1.00 86.56 159 MET A C 1
ATOM 1237 O O . MET A 1 159 ? -6.460 -0.060 18.380 1.00 86.56 159 MET A O 1
ATOM 1241 N N . VAL A 1 160 ? -8.139 -0.434 16.936 1.00 85.50 160 VAL A N 1
ATOM 1242 C CA . VAL A 1 160 ? -9.182 -0.376 17.962 1.00 85.50 160 VAL A CA 1
ATOM 1243 C C . VAL A 1 160 ? -9.319 -1.769 18.561 1.00 85.50 160 VAL A C 1
ATOM 1245 O O . VAL A 1 160 ? -9.537 -2.735 17.838 1.00 85.50 160 VAL A O 1
ATOM 1248 N N . THR A 1 161 ? -9.148 -1.889 19.871 1.00 80.81 161 THR A N 1
ATOM 1249 C CA . THR A 1 161 ? -9.280 -3.158 20.597 1.00 80.81 161 THR A CA 1
ATOM 1250 C C . THR A 1 161 ? -10.747 -3.468 20.900 1.00 80.81 161 THR A C 1
ATOM 1252 O O . THR A 1 161 ? -11.612 -2.591 20.857 1.00 80.81 161 THR A O 1
ATOM 1255 N N . LYS A 1 162 ? -11.048 -4.709 21.303 1.00 78.31 162 LYS A N 1
ATOM 1256 C CA . LYS A 1 162 ? -12.391 -5.097 21.784 1.00 78.31 162 LYS A CA 1
ATOM 1257 C C . LYS A 1 162 ? -12.880 -4.291 22.995 1.00 78.31 162 LYS A C 1
ATOM 1259 O O . LYS A 1 162 ? -14.087 -4.183 23.181 1.00 78.31 162 LYS A O 1
ATOM 1264 N N . SER A 1 163 ? -11.979 -3.716 23.797 1.00 78.38 163 SER A N 1
ATOM 1265 C CA . SER A 1 163 ? -12.343 -2.819 24.904 1.00 78.38 163 SER A CA 1
ATOM 1266 C C . SER A 1 163 ? -12.615 -1.378 24.457 1.00 78.38 163 SER A C 1
ATOM 1268 O O . SER A 1 163 ? -12.918 -0.536 25.295 1.00 78.38 163 SER A O 1
ATOM 1270 N N . GLY A 1 164 ? -12.492 -1.075 23.161 1.00 75.88 164 GLY A N 1
ATOM 1271 C CA . GLY A 1 164 ? -12.725 0.254 22.594 1.00 75.88 164 GLY A CA 1
ATOM 1272 C C . GLY A 1 164 ? -11.547 1.221 22.729 1.00 75.88 164 GLY A C 1
ATOM 1273 O O . GLY A 1 164 ? -11.659 2.364 22.298 1.00 75.88 164 GLY A O 1
ATOM 1274 N N . SER A 1 165 ? -10.415 0.789 23.295 1.00 78.44 165 SER A N 1
ATOM 1275 C CA . SER A 1 165 ? -9.193 1.600 23.326 1.00 78.44 165 SER A CA 1
ATOM 1276 C C . SER A 1 165 ? -8.426 1.487 22.011 1.00 78.44 165 SER A C 1
ATOM 1278 O O . SER A 1 165 ? -8.448 0.437 21.362 1.00 78.44 165 SER A O 1
ATOM 1280 N N . VAL A 1 166 ? -7.720 2.554 21.635 1.00 79.69 166 VAL A N 1
ATOM 1281 C CA . VAL A 1 166 ? -6.848 2.565 20.456 1.00 79.69 166 VAL A CA 1
ATOM 1282 C C . VAL A 1 166 ? -5.418 2.261 20.887 1.00 79.69 166 VAL A C 1
ATOM 1284 O O . VAL A 1 166 ? -4.877 2.924 21.768 1.00 79.69 166 VAL A O 1
ATOM 1287 N N . ARG A 1 167 ? -4.807 1.249 20.271 1.00 81.81 167 ARG A N 1
ATOM 1288 C CA . ARG A 1 167 ? -3.372 0.964 20.364 1.00 81.81 167 ARG A CA 1
ATOM 1289 C C . ARG A 1 167 ? -2.684 1.409 19.084 1.00 81.81 167 ARG A C 1
ATOM 1291 O O . ARG A 1 167 ? -3.278 1.328 18.009 1.00 81.81 167 ARG A O 1
ATOM 1298 N N . SER A 1 168 ? -1.431 1.828 19.200 1.00 80.88 168 SER A N 1
ATOM 1299 C CA . SER A 1 168 ? -0.594 2.184 18.059 1.00 80.88 168 SER A CA 1
ATOM 1300 C C . SER A 1 168 ? 0.756 1.487 18.136 1.00 80.88 168 SER A C 1
ATOM 1302 O O . SER A 1 168 ? 1.367 1.479 19.200 1.00 80.88 168 SER A O 1
ATOM 1304 N N . SER A 1 169 ? 1.245 0.980 17.010 1.00 82.75 169 SER A N 1
ATOM 1305 C CA . SER A 1 169 ? 2.649 0.601 16.828 1.00 82.75 169 SER A CA 1
ATOM 1306 C C . SER A 1 169 ? 3.249 1.465 15.724 1.00 82.75 169 SER A C 1
ATOM 1308 O O . SER A 1 169 ? 2.584 1.711 14.715 1.00 82.75 169 SER A O 1
ATOM 1310 N N . ARG A 1 170 ? 4.466 1.980 15.926 1.00 77.81 170 ARG A N 1
ATOM 1311 C CA . ARG A 1 170 ? 5.119 2.918 15.005 1.00 77.81 170 ARG A CA 1
ATOM 1312 C C . ARG A 1 170 ? 6.358 2.288 14.386 1.00 77.81 170 ARG A C 1
ATOM 1314 O O . ARG A 1 170 ? 7.170 1.704 15.089 1.00 77.81 170 ARG A O 1
ATOM 1321 N N . MET A 1 171 ? 6.526 2.509 13.089 1.00 74.56 171 MET A N 1
ATOM 1322 C CA . MET A 1 171 ? 7.737 2.208 12.339 1.00 74.56 171 MET A CA 1
ATOM 1323 C C . MET A 1 171 ? 8.364 3.527 11.871 1.00 74.56 171 MET A C 1
ATOM 1325 O O . MET A 1 171 ? 7.747 4.293 11.122 1.00 74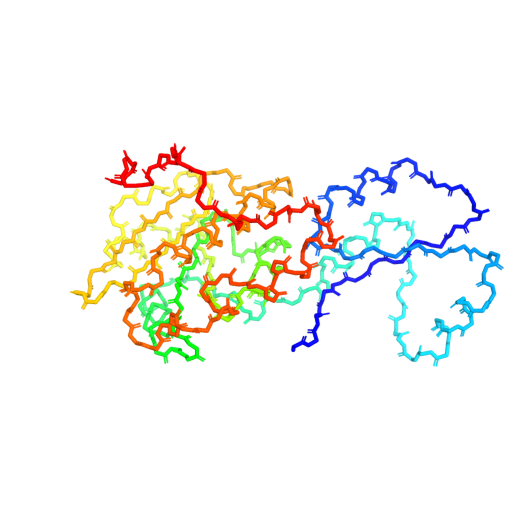.56 171 MET A O 1
ATOM 1329 N N . THR A 1 172 ? 9.573 3.827 12.346 1.00 61.94 172 THR A N 1
ATOM 1330 C CA . THR A 1 172 ? 10.272 5.092 12.052 1.00 61.94 172 THR A CA 1
ATOM 1331 C C . THR A 1 172 ? 10.984 5.093 10.699 1.00 61.94 172 THR A C 1
ATOM 1333 O O . THR A 1 172 ? 11.143 6.161 10.116 1.00 61.94 172 THR A O 1
ATOM 1336 N N . ASP A 1 173 ? 11.313 3.919 10.149 1.00 58.94 173 ASP A N 1
ATOM 1337 C CA . ASP A 1 173 ? 12.185 3.788 8.967 1.00 58.94 173 ASP A CA 1
ATOM 1338 C C . ASP A 1 173 ? 11.421 3.553 7.645 1.00 58.94 173 ASP A C 1
ATOM 1340 O O . ASP A 1 173 ? 12.000 3.195 6.624 1.00 58.94 173 ASP A O 1
ATOM 1344 N N . ALA A 1 174 ? 10.109 3.805 7.621 1.00 55.22 174 ALA A N 1
ATOM 1345 C CA . ALA A 1 174 ? 9.228 3.525 6.476 1.00 55.22 174 ALA A CA 1
ATOM 1346 C C . ALA A 1 174 ? 9.451 4.412 5.224 1.00 55.22 174 ALA A C 1
ATOM 1348 O O . ALA A 1 174 ? 8.705 4.305 4.253 1.00 55.22 174 ALA A O 1
ATOM 1349 N N . ALA A 1 175 ? 10.412 5.342 5.246 1.00 49.09 175 ALA A N 1
ATOM 1350 C CA . ALA A 1 175 ? 10.456 6.485 4.327 1.00 49.09 175 ALA A CA 1
ATOM 1351 C C . ALA A 1 175 ? 11.343 6.315 3.073 1.00 49.09 175 ALA A C 1
ATOM 1353 O O . ALA A 1 175 ? 11.523 7.284 2.333 1.00 49.09 175 ALA A O 1
ATOM 1354 N N . THR A 1 176 ? 11.900 5.131 2.797 1.00 50.94 176 THR A N 1
ATOM 1355 C CA . THR A 1 176 ? 12.734 4.889 1.601 1.00 50.94 176 THR A CA 1
ATOM 1356 C C . THR A 1 176 ? 12.152 3.783 0.716 1.00 50.94 176 THR A C 1
ATOM 1358 O O . THR A 1 176 ? 11.381 2.945 1.173 1.00 50.94 176 THR A O 1
ATOM 1361 N N . SER A 1 177 ? 12.496 3.764 -0.579 1.00 46.41 177 SER A N 1
ATOM 1362 C CA . SER A 1 177 ? 12.109 2.684 -1.509 1.00 46.41 177 SER A CA 1
ATOM 1363 C C . SER A 1 177 ? 12.713 1.326 -1.126 1.00 46.41 177 SER A C 1
ATOM 1365 O O . SER A 1 177 ? 12.113 0.289 -1.392 1.00 46.41 177 SER A O 1
ATOM 1367 N N . GLN A 1 178 ? 13.839 1.344 -0.403 1.00 53.28 178 GLN A N 1
ATOM 1368 C CA . GLN A 1 178 ? 14.382 0.196 0.325 1.00 53.28 178 GLN A CA 1
ATOM 1369 C C . GLN A 1 178 ? 13.507 -0.258 1.496 1.00 53.28 178 GLN A C 1
ATOM 1371 O O . GLN A 1 178 ? 13.852 -1.254 2.091 1.00 53.28 178 GLN A O 1
ATOM 1376 N N . GLY A 1 179 ? 12.419 0.439 1.831 1.00 69.69 179 GLY A N 1
ATOM 1377 C CA . GLY A 1 179 ? 11.519 0.103 2.928 1.00 69.69 179 GLY A CA 1
ATOM 1378 C C . GLY A 1 179 ? 10.254 -0.640 2.507 1.00 69.69 179 GLY A C 1
ATOM 1379 O O . GLY A 1 179 ? 9.421 -0.895 3.371 1.00 69.69 179 GLY A O 1
ATOM 1380 N N . TYR A 1 180 ? 10.040 -0.974 1.224 1.00 82.12 180 TYR A N 1
ATOM 1381 C CA . TYR A 1 180 ? 8.828 -1.708 0.818 1.00 82.12 180 TYR A CA 1
ATOM 1382 C C . TYR A 1 180 ? 8.748 -3.087 1.482 1.00 82.12 180 TYR A C 1
ATOM 1384 O O . TYR A 1 180 ? 7.717 -3.423 2.063 1.00 82.12 180 TYR A O 1
ATOM 1392 N N . VAL A 1 181 ? 9.830 -3.870 1.415 1.00 80.75 181 VAL A N 1
ATOM 1393 C CA . VAL A 1 181 ? 9.866 -5.246 1.938 1.00 80.75 181 VAL A CA 1
ATOM 1394 C C . VAL A 1 181 ? 9.731 -5.242 3.458 1.00 80.75 181 VAL A C 1
ATOM 1396 O O . VAL A 1 181 ? 8.980 -6.031 4.019 1.00 80.75 181 VAL A O 1
ATOM 1399 N N . GLU A 1 182 ? 10.407 -4.315 4.119 1.00 80.56 182 GLU A N 1
ATOM 1400 C CA . GLU A 1 182 ? 10.421 -4.104 5.560 1.00 80.56 182 GLU A CA 1
ATOM 1401 C C . GLU A 1 182 ? 9.047 -3.634 6.036 1.00 80.56 182 GLU A C 1
ATOM 1403 O O . GLU A 1 182 ? 8.512 -4.182 6.996 1.00 80.56 182 GLU A O 1
ATOM 1408 N N . THR A 1 183 ? 8.425 -2.694 5.315 1.00 85.62 183 THR A N 1
ATOM 1409 C CA . THR A 1 183 ? 7.049 -2.252 5.582 1.00 85.62 183 THR A CA 1
ATOM 1410 C C . THR A 1 183 ? 6.072 -3.407 5.418 1.00 85.62 183 THR A C 1
ATOM 1412 O O . THR A 1 183 ? 5.218 -3.616 6.277 1.00 85.62 183 THR A O 1
ATOM 1415 N N . LEU A 1 184 ? 6.190 -4.182 4.337 1.00 87.44 184 LEU A N 1
ATOM 1416 C CA . LEU A 1 184 ? 5.324 -5.330 4.096 1.00 87.44 184 LEU A CA 1
ATOM 1417 C C . LEU A 1 184 ? 5.490 -6.383 5.196 1.00 87.44 184 LEU A C 1
ATOM 1419 O O . LEU A 1 184 ? 4.489 -6.839 5.744 1.00 87.44 184 LEU A O 1
ATOM 1423 N N . ARG A 1 185 ? 6.732 -6.724 5.561 1.00 85.06 185 ARG A N 1
ATOM 1424 C CA . ARG A 1 185 ? 7.043 -7.671 6.639 1.00 85.06 185 ARG A CA 1
ATOM 1425 C C . ARG A 1 185 ? 6.446 -7.206 7.962 1.00 85.06 185 ARG A C 1
ATOM 1427 O O . ARG A 1 185 ? 5.722 -7.972 8.590 1.00 85.06 185 ARG A O 1
ATOM 1434 N N . PHE A 1 186 ? 6.664 -5.944 8.325 1.00 87.19 186 PHE A N 1
ATOM 1435 C CA . PHE A 1 186 ? 6.091 -5.348 9.528 1.00 87.19 186 PHE A CA 1
ATOM 1436 C C . PHE A 1 186 ? 4.560 -5.448 9.542 1.00 87.19 186 PHE A C 1
ATOM 1438 O O . PHE A 1 186 ? 3.977 -5.868 10.538 1.00 87.19 186 PHE A O 1
ATOM 1445 N N . LEU A 1 187 ? 3.885 -5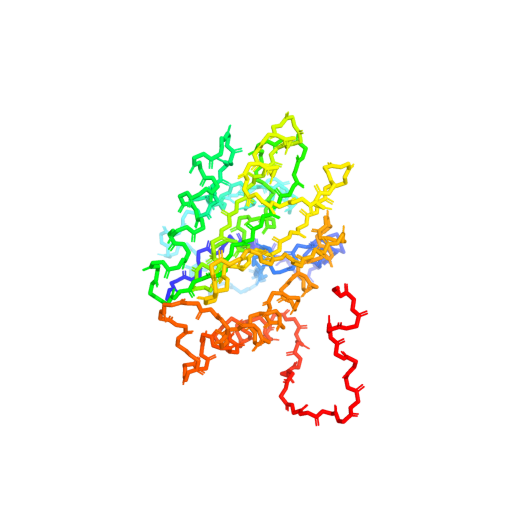.110 8.438 1.00 92.06 187 LEU A N 1
ATOM 1446 C CA . LEU A 1 187 ? 2.422 -5.172 8.359 1.00 92.06 187 LEU A CA 1
ATOM 1447 C C . LEU A 1 187 ? 1.897 -6.612 8.428 1.00 92.06 187 LEU A C 1
ATOM 1449 O O . LEU A 1 187 ? 0.892 -6.862 9.091 1.00 92.06 187 LEU A O 1
ATOM 1453 N N . VAL A 1 188 ? 2.575 -7.565 7.790 1.00 91.19 188 VAL A N 1
ATOM 1454 C CA . VAL A 1 188 ? 2.225 -8.992 7.853 1.00 91.19 188 VAL A CA 1
ATOM 1455 C C . VAL A 1 188 ? 2.371 -9.526 9.277 1.00 91.19 188 VAL A C 1
ATOM 1457 O O . VAL A 1 188 ? 1.449 -10.166 9.790 1.00 91.19 188 VAL A O 1
ATOM 1460 N N . GLU A 1 189 ? 3.491 -9.233 9.939 1.00 88.81 189 GLU A N 1
ATOM 1461 C CA . GLU A 1 189 ? 3.748 -9.634 11.325 1.00 88.81 189 GLU A CA 1
ATOM 1462 C C . GLU A 1 189 ? 2.736 -9.000 12.282 1.00 88.81 189 GLU A C 1
ATOM 1464 O O . GLU A 1 189 ? 2.105 -9.712 13.069 1.00 88.81 189 GLU A O 1
ATOM 1469 N N . PHE A 1 190 ? 2.488 -7.694 12.145 1.00 90.75 190 PHE A N 1
ATOM 1470 C CA . PHE A 1 190 ? 1.489 -6.978 12.933 1.00 90.75 190 PHE A CA 1
ATOM 1471 C C . PHE A 1 190 ? 0.093 -7.582 12.744 1.00 90.75 190 PHE A C 1
ATOM 1473 O O . PHE A 1 190 ? -0.610 -7.852 13.721 1.00 90.75 190 PHE A O 1
ATOM 1480 N N . ASN A 1 191 ? -0.314 -7.840 11.495 1.00 93.62 191 ASN A N 1
ATOM 1481 C CA . ASN A 1 191 ? -1.598 -8.467 11.201 1.00 93.62 191 ASN A CA 1
ATOM 1482 C C . ASN A 1 191 ? -1.684 -9.834 11.874 1.00 93.62 191 ASN A C 1
ATOM 1484 O O . ASN A 1 191 ? -2.627 -10.067 12.620 1.00 93.62 191 ASN A O 1
ATOM 1488 N N . ARG A 1 192 ? -0.694 -10.709 11.681 1.00 91.56 192 ARG A N 1
ATOM 1489 C CA . ARG A 1 192 ? -0.674 -12.054 12.270 1.00 91.56 192 ARG A CA 1
ATOM 1490 C C . ARG A 1 192 ? -0.778 -12.021 13.795 1.00 91.56 192 ARG A C 1
ATOM 1492 O O . ARG A 1 192 ? -1.532 -12.809 14.363 1.00 91.56 192 ARG A O 1
ATOM 1499 N N . GLN A 1 193 ? -0.038 -11.124 14.444 1.00 90.62 193 GLN A N 1
ATOM 1500 C CA . GLN A 1 193 ? 0.009 -11.017 15.900 1.00 90.62 193 GLN A CA 1
ATOM 1501 C C . GLN A 1 193 ? -1.309 -10.491 16.479 1.00 90.62 193 GLN A C 1
ATOM 1503 O O . GLN A 1 193 ? -1.839 -11.071 17.426 1.00 90.62 193 GLN A O 1
ATOM 1508 N N . PHE A 1 194 ? -1.857 -9.418 15.904 1.00 91.88 194 PHE A N 1
ATOM 1509 C CA . PHE A 1 194 ? -2.961 -8.674 16.514 1.00 91.88 194 PHE A CA 1
ATOM 1510 C C . PHE A 1 194 ? -4.336 -8.951 15.890 1.00 91.88 194 PHE A C 1
ATOM 1512 O O . PHE A 1 194 ? -5.348 -8.504 16.432 1.00 91.88 194 PHE A O 1
ATOM 1519 N N . ARG A 1 195 ? -4.436 -9.731 14.798 1.00 92.81 195 ARG A N 1
ATOM 1520 C CA . ARG A 1 195 ? -5.729 -10.101 14.176 1.00 92.81 195 ARG A CA 1
ATOM 1521 C C . ARG A 1 195 ? -6.753 -10.626 15.185 1.00 92.81 195 ARG A C 1
ATOM 1523 O O . ARG A 1 195 ? -7.905 -10.205 15.104 1.00 92.81 195 ARG A O 1
ATOM 1530 N N . PRO A 1 196 ? -6.398 -11.526 16.128 1.00 91.31 196 PRO A N 1
ATOM 1531 C CA . PRO A 1 196 ? -7.376 -12.084 17.066 1.00 91.31 196 PRO A CA 1
ATOM 1532 C C . PRO A 1 196 ? -7.966 -11.052 18.039 1.00 91.31 196 PRO A C 1
ATOM 1534 O O . PRO A 1 196 ? -9.039 -11.275 18.618 1.00 91.31 196 PRO A O 1
ATOM 1537 N N . GLU A 1 197 ? -7.277 -9.923 18.220 1.00 90.56 197 GLU A N 1
ATOM 1538 C CA . GLU A 1 197 ? -7.695 -8.817 19.080 1.00 90.56 197 GLU A CA 1
ATOM 1539 C C . GLU A 1 197 ? -8.624 -7.826 18.368 1.00 90.56 197 GLU A C 1
ATOM 1541 O O . GLU A 1 197 ? -9.321 -7.073 19.055 1.00 90.56 197 GLU A O 1
ATOM 1546 N N . LEU A 1 198 ? -8.704 -7.860 17.029 1.00 90.44 198 LEU A N 1
ATOM 1547 C CA . LEU A 1 198 ? -9.601 -6.987 16.274 1.00 90.44 198 LEU A CA 1
ATOM 1548 C C . LEU A 1 198 ? -11.074 -7.253 16.644 1.00 90.44 198 LEU A C 1
ATOM 1550 O O . LEU A 1 198 ? -11.516 -8.409 16.684 1.00 90.44 198 LEU A O 1
ATOM 1554 N N . PRO A 1 199 ? -11.862 -6.198 16.906 1.00 89.62 199 PRO A N 1
ATOM 1555 C CA . PRO A 1 199 ? -13.311 -6.295 16.967 1.00 89.62 199 PRO A CA 1
ATOM 1556 C C . PRO A 1 199 ? -13.894 -6.544 15.566 1.00 89.62 199 PRO A C 1
ATOM 1558 O O . PRO A 1 199 ? -13.255 -6.266 14.554 1.00 89.62 199 PRO A O 1
ATOM 1561 N N . GLY A 1 200 ? -15.132 -7.042 15.511 1.00 90.00 200 GLY A N 1
ATOM 1562 C CA . GLY A 1 200 ? -15.835 -7.312 14.253 1.00 90.00 200 GLY A CA 1
ATOM 1563 C C . GLY A 1 200 ? -15.489 -8.665 13.614 1.00 90.00 200 GLY A C 1
ATOM 1564 O O . GLY A 1 200 ? -15.259 -9.655 14.311 1.00 90.00 200 GLY A O 1
ATOM 1565 N N . ASP A 1 201 ? -15.506 -8.723 12.279 1.00 92.56 201 ASP A N 1
ATOM 1566 C CA . ASP A 1 201 ? -15.236 -9.924 11.477 1.00 92.56 201 ASP A CA 1
ATOM 1567 C C . ASP A 1 201 ? -13.730 -10.073 11.206 1.00 92.56 201 ASP A C 1
ATOM 1569 O O . ASP A 1 201 ? -13.236 -9.818 10.106 1.00 92.56 201 ASP A O 1
ATOM 1573 N N . ALA A 1 202 ? -12.971 -10.478 12.225 1.00 89.75 202 ALA A N 1
ATOM 1574 C CA . ALA A 1 202 ? -11.516 -10.602 12.126 1.00 89.75 202 ALA A CA 1
ATOM 1575 C C . ALA A 1 202 ? -11.044 -11.713 11.160 1.00 89.75 202 ALA A C 1
ATOM 1577 O O . ALA A 1 202 ? -9.908 -11.658 10.687 1.00 89.75 202 ALA A O 1
ATOM 1578 N N . ARG A 1 203 ? -11.895 -12.708 10.857 1.00 92.44 203 ARG A N 1
ATOM 1579 C CA . ARG A 1 203 ? -11.596 -13.894 10.023 1.00 92.44 203 ARG A CA 1
ATOM 1580 C C . ARG A 1 203 ? -10.257 -14.572 10.328 1.00 92.44 203 ARG A C 1
ATOM 1582 O O . ARG A 1 203 ? -9.504 -14.915 9.424 1.00 92.44 203 ARG A O 1
ATOM 1589 N N . THR A 1 204 ? -9.973 -14.824 11.602 1.00 91.19 204 THR A N 1
ATOM 1590 C CA . THR A 1 204 ? -8.733 -15.502 12.025 1.00 91.19 204 THR A CA 1
ATOM 1591 C C . THR A 1 204 ? -8.587 -16.929 11.483 1.00 91.19 204 THR A C 1
ATOM 1593 O O . THR A 1 204 ? -7.480 -17.448 11.461 1.00 91.19 204 THR A O 1
ATOM 1596 N N . GLY A 1 205 ? -9.673 -17.566 11.033 1.00 90.75 205 GLY A N 1
ATOM 1597 C CA . GLY A 1 205 ? -9.636 -18.881 10.385 1.00 90.75 205 GLY A CA 1
ATOM 1598 C C . GLY A 1 205 ? -9.354 -18.866 8.875 1.00 90.75 205 GLY A C 1
ATOM 1599 O O . GLY A 1 205 ? -9.233 -19.938 8.295 1.00 90.75 205 GLY A O 1
ATOM 1600 N N . ASP A 1 206 ? -9.280 -17.697 8.225 1.00 93.88 206 ASP A N 1
ATOM 1601 C CA . ASP A 1 206 ? -8.976 -17.567 6.790 1.00 93.88 206 ASP A CA 1
ATOM 1602 C C . ASP A 1 206 ? -7.471 -17.286 6.606 1.00 93.88 206 ASP A C 1
ATOM 1604 O O . ASP A 1 206 ? -7.016 -16.197 6.975 1.00 93.88 206 ASP A O 1
ATOM 1608 N N . PRO A 1 207 ? -6.678 -18.216 6.034 1.00 89.00 207 PRO A N 1
ATOM 1609 C CA . PRO A 1 207 ? -5.235 -18.034 5.867 1.00 89.00 207 PRO A CA 1
ATOM 1610 C C . PRO A 1 207 ? -4.857 -16.806 5.032 1.00 89.00 207 PRO A C 1
ATOM 1612 O O . PRO A 1 207 ? -3.902 -16.108 5.366 1.00 89.00 207 PRO A O 1
ATOM 1615 N N . ASN A 1 208 ? -5.656 -16.466 4.015 1.00 90.81 208 ASN A N 1
ATOM 1616 C CA . ASN A 1 208 ? -5.421 -15.282 3.180 1.00 90.81 208 ASN A CA 1
ATOM 1617 C C . ASN A 1 208 ? -5.659 -13.976 3.946 1.00 90.81 208 ASN A C 1
ATOM 1619 O O . ASN A 1 208 ? -5.263 -12.906 3.507 1.00 90.81 208 ASN A O 1
ATOM 1623 N N . VAL A 1 209 ? -6.332 -14.045 5.093 1.00 92.19 209 VAL A N 1
ATOM 1624 C CA . VAL A 1 209 ? -6.565 -12.892 5.957 1.00 92.19 209 VAL A CA 1
ATOM 1625 C C . VAL A 1 209 ? -5.583 -12.882 7.123 1.00 92.19 209 VAL A C 1
ATOM 1627 O O . VAL A 1 209 ? -5.014 -11.835 7.414 1.00 92.19 209 VAL A O 1
ATOM 1630 N N . LEU A 1 210 ? -5.354 -14.011 7.793 1.00 91.69 210 LEU A N 1
ATOM 1631 C CA . LEU A 1 210 ? -4.462 -14.071 8.954 1.00 91.69 210 LEU A CA 1
ATOM 1632 C C . LEU A 1 210 ? -2.981 -14.002 8.559 1.00 91.69 210 LEU A C 1
ATOM 1634 O O . LEU A 1 210 ? -2.222 -13.245 9.160 1.00 91.69 210 LEU A O 1
ATOM 1638 N N . TYR A 1 211 ? -2.582 -14.783 7.558 1.00 89.00 211 TYR A N 1
ATOM 1639 C CA . TYR A 1 211 ? -1.193 -14.882 7.108 1.00 89.00 211 TYR A CA 1
ATOM 1640 C C . TYR A 1 211 ? -0.921 -14.063 5.852 1.00 89.00 211 TYR A C 1
ATOM 1642 O O . TYR A 1 211 ? 0.235 -13.924 5.475 1.00 89.00 211 TYR A O 1
ATOM 1650 N N . MET A 1 212 ? -1.970 -13.516 5.222 1.00 92.00 212 MET A N 1
ATOM 1651 C CA . MET A 1 212 ? -1.856 -12.762 3.968 1.00 92.00 212 MET A CA 1
ATOM 1652 C C . MET A 1 212 ? -1.169 -13.598 2.876 1.00 92.00 212 MET A C 1
ATOM 1654 O O . MET A 1 212 ? -0.357 -13.089 2.108 1.00 92.00 212 MET A O 1
ATOM 1658 N N . SER A 1 213 ? -1.471 -14.905 2.849 1.00 86.50 213 SER A N 1
ATOM 1659 C CA . SER A 1 213 ? -0.804 -15.888 1.988 1.00 86.50 213 SER A CA 1
ATOM 1660 C C . SER A 1 213 ? -0.899 -15.550 0.503 1.00 86.50 213 SER A C 1
ATOM 1662 O O . SER A 1 213 ? 0.073 -15.728 -0.209 1.00 86.50 213 SER A O 1
ATOM 1664 N N . ASP A 1 214 ? -2.019 -14.994 0.039 1.00 86.94 214 ASP A N 1
ATOM 1665 C CA . ASP A 1 214 ? -2.183 -14.557 -1.352 1.00 86.94 214 ASP A CA 1
ATOM 1666 C C . ASP A 1 214 ? -1.192 -13.452 -1.749 1.00 86.94 214 ASP A C 1
ATOM 1668 O O . ASP A 1 214 ? -0.643 -13.468 -2.852 1.00 86.94 214 ASP A O 1
ATOM 1672 N N . ILE A 1 215 ? -0.942 -12.510 -0.842 1.00 87.00 215 ILE A N 1
ATOM 1673 C CA . ILE A 1 215 ? 0.051 -11.452 -1.020 1.00 87.00 215 ILE A CA 1
ATOM 1674 C C . ILE A 1 215 ? 1.455 -12.045 -0.931 1.00 87.00 215 ILE A C 1
ATOM 1676 O O . ILE A 1 215 ? 2.262 -11.812 -1.824 1.00 87.00 215 ILE A O 1
ATOM 1680 N N . LEU A 1 216 ? 1.750 -12.836 0.102 1.00 84.00 216 LEU A N 1
ATOM 1681 C CA . LEU A 1 216 ? 3.077 -13.423 0.280 1.00 84.00 216 LEU A CA 1
ATOM 1682 C C . LEU A 1 216 ? 3.456 -14.367 -0.859 1.00 84.00 216 LEU A C 1
ATOM 1684 O O . LEU A 1 216 ? 4.581 -14.291 -1.323 1.00 84.00 216 LEU A O 1
ATOM 1688 N N . ASP A 1 217 ? 2.540 -15.184 -1.372 1.00 82.50 217 ASP A N 1
ATOM 1689 C CA . ASP A 1 217 ? 2.800 -16.062 -2.516 1.00 82.50 217 ASP A CA 1
ATOM 1690 C C . ASP A 1 217 ? 3.125 -15.249 -3.776 1.00 82.50 217 ASP A C 1
ATOM 1692 O O . ASP A 1 217 ? 4.053 -15.583 -4.519 1.00 82.50 217 ASP A O 1
ATOM 1696 N N . ALA A 1 218 ? 2.395 -14.151 -4.003 1.00 79.12 218 ALA A N 1
ATOM 1697 C CA . ALA A 1 218 ? 2.655 -13.246 -5.117 1.00 79.12 218 ALA A CA 1
ATOM 1698 C C . ALA A 1 218 ? 4.009 -12.533 -4.969 1.00 79.12 218 ALA A C 1
ATOM 1700 O O . ALA A 1 218 ? 4.746 -12.407 -5.948 1.00 79.12 218 ALA A O 1
ATOM 1701 N N . GLU A 1 219 ? 4.353 -12.102 -3.755 1.00 78.06 219 GLU A N 1
ATOM 1702 C CA . GLU A 1 219 ? 5.597 -11.391 -3.463 1.00 78.06 219 GLU A CA 1
ATOM 1703 C C . GLU A 1 219 ? 6.801 -12.334 -3.304 1.00 78.06 219 GLU A C 1
ATOM 1705 O O . GLU A 1 219 ? 7.920 -11.931 -3.597 1.00 78.06 219 GLU A O 1
ATOM 1710 N N . ARG A 1 220 ? 6.619 -13.608 -2.936 1.00 72.75 220 ARG A N 1
ATOM 1711 C CA . ARG A 1 220 ? 7.692 -14.613 -2.810 1.00 72.75 220 ARG A CA 1
ATOM 1712 C C . ARG A 1 220 ? 8.378 -14.847 -4.145 1.00 72.75 220 ARG A C 1
ATOM 1714 O O . ARG A 1 220 ? 9.602 -14.857 -4.211 1.00 72.75 220 ARG A O 1
ATOM 1721 N N . ILE A 1 221 ? 7.591 -14.931 -5.220 1.00 60.28 221 ILE A N 1
ATOM 1722 C CA . ILE A 1 221 ? 8.092 -14.988 -6.603 1.00 60.28 221 ILE A CA 1
ATOM 1723 C C . ILE A 1 221 ? 8.954 -13.754 -6.922 1.00 60.28 221 ILE A C 1
ATOM 1725 O O . ILE A 1 221 ? 9.900 -13.831 -7.704 1.00 60.28 221 ILE A O 1
ATOM 1729 N N . ILE A 1 222 ? 8.626 -12.611 -6.318 1.00 57.06 222 ILE A N 1
ATOM 1730 C CA . ILE A 1 222 ? 9.226 -11.314 -6.620 1.00 57.06 222 ILE A CA 1
ATOM 1731 C C . ILE A 1 222 ? 10.406 -11.011 -5.708 1.00 57.06 222 ILE A C 1
ATOM 1733 O O . ILE A 1 222 ? 11.284 -10.287 -6.152 1.00 57.06 222 ILE A O 1
ATOM 1737 N N . PHE A 1 223 ? 10.482 -11.532 -4.485 1.00 56.19 223 PHE A N 1
ATOM 1738 C CA . PHE A 1 223 ? 11.438 -11.095 -3.461 1.00 56.19 223 PHE A CA 1
ATOM 1739 C C . PHE A 1 223 ? 12.254 -12.212 -2.810 1.00 56.19 223 PHE A C 1
ATOM 1741 O O . PHE A 1 223 ? 13.131 -11.891 -2.014 1.00 56.19 223 PHE A O 1
ATOM 1748 N N . ASP A 1 224 ? 12.012 -13.482 -3.153 1.00 51.00 224 ASP A N 1
ATOM 1749 C CA . ASP A 1 224 ? 12.663 -14.635 -2.507 1.00 51.00 224 ASP A CA 1
ATOM 1750 C C . ASP A 1 224 ? 12.471 -14.616 -0.974 1.00 51.00 224 ASP A C 1
ATOM 1752 O O . ASP A 1 224 ? 13.345 -14.967 -0.185 1.00 51.00 224 ASP A O 1
ATOM 1756 N N . VAL A 1 225 ? 11.309 -14.117 -0.539 1.00 45.06 225 VAL A N 1
ATOM 1757 C CA . VAL A 1 225 ? 10.912 -14.090 0.871 1.00 45.06 225 VAL A CA 1
ATOM 1758 C C . VAL A 1 225 ? 10.473 -15.501 1.227 1.00 45.06 225 VAL A C 1
ATOM 1760 O O . VAL A 1 225 ? 9.364 -15.907 0.883 1.00 45.06 225 VAL A O 1
ATOM 1763 N N . GLU A 1 226 ? 11.354 -16.265 1.872 1.00 41.59 226 GLU A N 1
ATOM 1764 C CA . GLU A 1 226 ? 10.973 -17.546 2.463 1.00 41.59 226 GLU A CA 1
ATOM 1765 C C . GLU A 1 226 ? 9.768 -17.340 3.385 1.00 41.59 226 GLU A C 1
ATOM 1767 O O . GLU A 1 226 ? 9.701 -16.369 4.147 1.00 41.59 226 GLU A O 1
ATOM 1772 N N . ASP A 1 227 ? 8.801 -18.255 3.290 1.00 39.66 227 ASP A N 1
ATOM 1773 C CA . ASP A 1 227 ? 7.683 -18.305 4.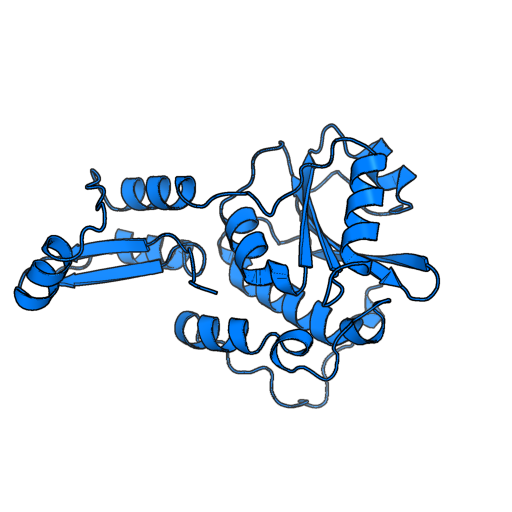216 1.00 39.66 227 ASP A CA 1
ATOM 1774 C C . ASP A 1 227 ? 8.230 -18.232 5.643 1.00 39.66 227 ASP A C 1
ATOM 1776 O O . ASP A 1 227 ? 9.019 -19.079 6.065 1.00 39.66 227 ASP A O 1
ATOM 1780 N N . ALA A 1 228 ? 7.759 -17.264 6.430 1.00 39.91 228 ALA A N 1
ATOM 1781 C CA . ALA A 1 228 ? 7.905 -17.294 7.882 1.00 39.91 228 ALA A CA 1
ATOM 1782 C C . ALA A 1 228 ? 6.995 -18.398 8.472 1.00 39.91 228 ALA A C 1
ATOM 1784 O O . ALA A 1 228 ? 6.123 -18.153 9.315 1.00 39.91 228 ALA A O 1
ATOM 1785 N N . ALA A 1 229 ? 7.153 -19.625 7.977 1.00 36.69 229 ALA A N 1
ATOM 1786 C CA . ALA A 1 229 ? 6.408 -20.815 8.335 1.00 36.69 229 ALA A CA 1
ATOM 1787 C C . ALA A 1 229 ? 7.328 -21.804 9.051 1.00 36.69 229 ALA A C 1
ATOM 1789 O O . ALA A 1 229 ? 7.742 -22.813 8.498 1.00 36.69 229 ALA A O 1
ATOM 1790 N N . ALA A 1 230 ? 7.622 -21.498 10.310 1.00 32.28 230 ALA A N 1
ATOM 1791 C CA . ALA A 1 230 ? 7.601 -22.415 11.452 1.00 32.28 230 ALA A CA 1
ATOM 1792 C C . ALA A 1 230 ? 8.162 -21.649 12.659 1.00 32.28 230 ALA A C 1
ATOM 1794 O O . ALA A 1 230 ? 9.053 -20.822 12.476 1.00 32.28 230 ALA A O 1
ATOM 1795 N N . PRO A 1 231 ? 7.656 -21.862 13.884 1.00 33.66 231 PRO A N 1
ATOM 1796 C CA . PRO A 1 231 ? 8.262 -21.265 15.064 1.00 33.66 231 PRO A CA 1
ATOM 1797 C C . PRO A 1 231 ? 9.700 -21.781 15.183 1.00 33.66 231 PRO A C 1
ATOM 1799 O O . PRO A 1 231 ? 9.923 -22.928 15.558 1.00 33.66 231 PRO A O 1
ATOM 1802 N N . THR A 1 232 ? 10.679 -20.946 14.860 1.00 33.50 232 THR A N 1
ATOM 1803 C CA . THR A 1 232 ? 12.009 -21.080 15.437 1.00 33.50 232 THR A CA 1
ATOM 1804 C C . THR A 1 232 ? 11.906 -20.559 16.862 1.00 33.50 232 THR A C 1
ATOM 1806 O O . THR A 1 232 ? 11.547 -19.406 17.106 1.00 33.50 232 THR A O 1
ATOM 1809 N N . GLU A 1 233 ? 12.123 -21.460 17.818 1.00 37.34 233 GLU A N 1
ATOM 1810 C CA . GLU A 1 233 ? 12.227 -21.134 19.236 1.00 37.34 233 GLU A CA 1
ATOM 1811 C C . GLU A 1 233 ? 13.176 -19.936 19.412 1.00 37.34 233 GLU A C 1
ATOM 1813 O O . GLU A 1 233 ? 14.355 -20.023 19.073 1.00 37.34 233 GLU A O 1
ATOM 1818 N N . GLY A 1 234 ? 12.658 -18.806 19.910 1.00 41.56 234 GLY A N 1
ATOM 1819 C CA . GLY A 1 234 ? 13.489 -17.672 20.336 1.00 41.56 234 GLY A CA 1
ATOM 1820 C C . GLY A 1 234 ? 13.220 -16.299 19.709 1.00 41.56 234 GLY A C 1
ATOM 1821 O O . GLY A 1 234 ? 14.038 -15.401 19.900 1.00 41.56 234 GLY A O 1
ATOM 1822 N N . GLY A 1 235 ? 12.111 -16.080 18.997 1.00 34.81 235 GLY A N 1
ATOM 1823 C CA . GLY A 1 235 ? 11.724 -14.729 18.567 1.00 34.81 235 GLY A CA 1
ATOM 1824 C C . GLY A 1 235 ? 11.362 -13.836 19.762 1.00 34.81 235 GLY A C 1
ATOM 1825 O O . GLY A 1 235 ? 10.437 -14.161 20.502 1.00 34.81 235 GLY A O 1
ATOM 1826 N N . LYS A 1 236 ? 12.092 -12.729 19.960 1.00 41.25 236 LYS A N 1
ATOM 1827 C CA . LYS A 1 236 ? 11.737 -11.686 20.937 1.00 41.25 236 LYS A CA 1
ATOM 1828 C C . LYS A 1 236 ? 10.325 -11.174 20.650 1.00 41.25 236 LYS A C 1
ATOM 1830 O O . LYS A 1 236 ? 10.035 -10.748 19.535 1.00 41.25 236 LYS A O 1
ATOM 1835 N N . ASP A 1 237 ? 9.474 -11.217 21.667 1.00 40.44 237 ASP A N 1
ATOM 1836 C CA . ASP A 1 237 ? 8.115 -10.703 21.605 1.00 40.44 237 ASP A CA 1
ATOM 1837 C C . ASP A 1 237 ? 8.150 -9.175 21.425 1.00 40.44 237 ASP A C 1
ATOM 1839 O O . ASP A 1 237 ? 8.700 -8.453 22.252 1.00 40.44 237 ASP A O 1
ATOM 1843 N N . LEU A 1 238 ? 7.453 -8.660 20.405 1.00 43.97 238 LEU A N 1
ATOM 1844 C CA . LEU A 1 238 ? 7.154 -7.224 20.219 1.00 43.97 238 LEU A CA 1
ATOM 1845 C C . LEU A 1 238 ? 6.434 -6.572 21.423 1.00 43.97 238 LEU A C 1
ATOM 1847 O O . LEU A 1 238 ? 6.189 -5.369 21.429 1.00 43.97 238 LEU A O 1
ATOM 1851 N N . LYS A 1 239 ? 6.071 -7.358 22.442 1.00 44.25 239 LYS A N 1
ATOM 1852 C CA . LYS A 1 239 ? 5.533 -6.872 23.717 1.00 44.25 239 LYS A CA 1
ATOM 1853 C C . LYS A 1 239 ? 6.573 -6.143 24.564 1.00 44.25 239 LYS A C 1
ATOM 1855 O O . LYS A 1 239 ? 6.174 -5.415 25.463 1.00 44.25 239 LYS A O 1
ATOM 1860 N N . ASP A 1 240 ? 7.858 -6.320 24.275 1.00 39.84 240 ASP A N 1
ATOM 1861 C CA . ASP A 1 240 ? 8.935 -5.713 25.057 1.00 39.84 240 ASP A CA 1
ATOM 1862 C C . ASP A 1 240 ? 9.234 -4.252 24.650 1.00 39.84 240 ASP A C 1
ATOM 1864 O O . ASP A 1 240 ? 10.038 -3.592 25.306 1.00 39.84 240 ASP A O 1
ATOM 1868 N N . GLU A 1 241 ? 8.576 -3.725 23.606 1.00 39.03 241 GLU A N 1
ATOM 1869 C CA . GLU A 1 241 ? 8.770 -2.351 23.098 1.00 39.03 241 GLU A CA 1
ATOM 1870 C C . GLU A 1 241 ? 7.483 -1.494 23.056 1.00 39.03 241 GLU A C 1
ATOM 1872 O O . GLU A 1 241 ? 7.475 -0.424 22.443 1.00 39.03 241 GLU A O 1
ATOM 1877 N N . LEU A 1 242 ? 6.401 -1.928 23.720 1.00 35.59 242 LEU A N 1
ATOM 1878 C CA . LEU A 1 242 ? 5.158 -1.152 23.895 1.00 35.59 242 LEU A CA 1
ATOM 1879 C C . LEU A 1 242 ? 5.007 -0.589 25.313 1.00 35.59 242 LEU A C 1
ATOM 1881 O O . LEU A 1 242 ? 5.132 -1.371 26.281 1.00 35.59 242 LEU A O 1
#

Radius of gyration: 20.03 Å; chains: 1; bounding box: 41×43×58 Å

Sequence (242 aa):
MQDEQAWVLYVHDGFLDPEVKRLAGEWRGLVRFGMLDVGDKEALSMLTRKQQKFLDTDGFRAALEHAAASVPDDFLTVLNSEKDTKTLLSEAIASKPSRFTVLFTVKDDKPTLLHKVLSRKLIRNFNFALLPQADQPDALKSAGLTGLTASVPGMSVLMVTKSGSVRSSRMTDAATSQGYVETLRFLVEFNRQFRPELPGDARTGDPNVLYMSDILDAERIIFDVEDAAAPTEGGKDLKDEL

Organism: NCBI:txid282301

pLDDT: mean 78.45, std 16.31, range [32.28, 95.44]

Foldseek 3Di:
DPQPAFEDEAEDQPDDDPVLVVVCVLCFLLHHYHYHYPVPPVVVVVVVVPPDDDDDDPDDVRSVVVSLVPQDQVQEAEDQDLVSVVVQQVCQQVDVQRAKEKEWLDQDQDDGSLQSSCSVLCVNHYRYYYYHLVRPPHNCVSLVVPPPDSPATFMKIWAQFPVRDIDIDTDRPCPGSVCSVVVVVVSQVCQLVCLVRHHHNSPCVDCCRNRVVVSCVVCCVRPVDPPPPDDPPDDDDPVVVD